Protein AF-A0A139TT34-F1 (afdb_monomer_lite)

Foldseek 3Di:
DDDDDDDDPPPPPDPPLQQDQAFQFAPPQDAAPDCVLLVDPPQLLVVLNVCRRSVVVLVSLVSLQVVLVVVVVDDPPDDDLSVLRSLLSSLSCLLGGDQDDPDPDQADPPDPDPSNCSSLVSLLSSLLCLLPDDLRDNVNHSLRSLVSSLLSLLSSLLNLVVLADPCLVVVLVVVVVVLVVVLVVCVVVVVADPVRSVSNVVRSVSVSVSSVVSNVSSVVCSLVSLLSSLSSCCVSPFLCLVVSVVSNVSSVDDPVRVVVSCCSRVNDDPRCVSNVD

Radius of gyration: 24.41 Å; chains: 1; bounding box: 74×43×87 Å

pLDDT: mean 84.42, std 17.62, range [30.05, 98.38]

Sequence (277 aa):
MARIIIIFFSCLAGAGLVLGTPVKLAPDVPSPPCPRILKSPENMAFQLNTLLEEGKLEEFYQSASRELAKIDDEDEQVRDMERIQSRLWVFYYVAAAPFFQMEEKP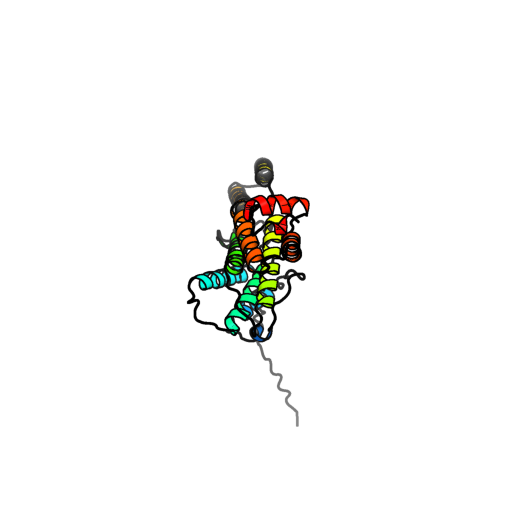DEMISWSHSRLLDYLTKISAVRHMAYSRNDAINGDTVIPTILRAEYCARIIKDMRLSYDPESEKKQQKKGEEFMADSRNLMNKKKLDFLQLQRRERLFQYKLSTASKRNDMVKNNIQLLEEDFIAMLLRSFPGNAAKIKKYLKQAGYLNKEIPPLLDRTAGRTPKTAFLYK

Secondary structure (DSSP, 8-state):
-------------------PPPP---TTSPPPS-GGGGG-TTSHHHHHHHHHHTT-HHHHHHHHHHHHHHHTTS-TT---HHHHHHHHHHHHHHHHSPPPP----SS------GGGGHHHHHHHHHHHHHHHS--PPBTTBSHHHHHHHHHHHHHHHHHHHHH--TTHHHHHHHHHHHHHHHHHHHHHTT-S-HHHHHHHHHHHHHHHHHHHHHHHHHHHHHHHHHHHHHHHHHHHSTT-HHHHHHHHHHTT--TTTHHHHHHHHT-S-TTTGGGG-

Structure (mmCIF, N/CA/C/O backbone):
data_AF-A0A139TT34-F1
#
_entry.id   AF-A0A139TT34-F1
#
loop_
_atom_site.group_PDB
_atom_site.id
_atom_site.type_symbol
_atom_site.label_atom_id
_atom_site.label_alt_id
_atom_site.label_comp_id
_atom_site.label_asym_id
_atom_site.label_entity_id
_atom_site.label_seq_id
_atom_site.pdbx_PDB_ins_code
_atom_site.Cartn_x
_atom_site.Cartn_y
_atom_site.Cartn_z
_atom_site.occupancy
_atom_site.B_iso_or_equiv
_atom_site.auth_seq_id
_atom_site.auth_comp_id
_atom_site.auth_asym_id
_atom_site.auth_atom_id
_atom_site.pdbx_PDB_model_num
ATOM 1 N N . MET A 1 1 ? 40.966 -25.483 56.303 1.00 39.56 1 MET A N 1
ATOM 2 C CA . MET A 1 1 ? 41.020 -24.584 55.130 1.00 39.56 1 MET A CA 1
ATOM 3 C C . MET A 1 1 ? 39.679 -24.638 54.412 1.00 39.56 1 MET A C 1
ATOM 5 O O . MET A 1 1 ? 39.442 -25.556 53.640 1.00 39.56 1 MET A O 1
ATOM 9 N N . ALA A 1 2 ? 38.772 -23.722 54.757 1.00 32.62 2 ALA A N 1
ATOM 10 C CA . ALA A 1 2 ? 37.424 -23.645 54.200 1.00 32.62 2 ALA A CA 1
ATOM 11 C C . ALA A 1 2 ? 37.432 -22.719 52.975 1.00 32.62 2 ALA A C 1
ATOM 13 O O . ALA A 1 2 ? 37.907 -21.588 53.058 1.00 32.62 2 ALA A O 1
ATOM 14 N N . ARG A 1 3 ? 36.957 -23.216 51.829 1.00 31.27 3 ARG A N 1
ATOM 15 C CA . ARG A 1 3 ? 36.832 -22.438 50.591 1.00 31.27 3 ARG A CA 1
ATOM 16 C C . ARG A 1 3 ? 35.571 -21.579 50.669 1.00 31.27 3 ARG A C 1
ATOM 18 O O . ARG A 1 3 ? 34.465 -22.107 50.701 1.00 31.27 3 ARG A O 1
ATOM 25 N N . ILE A 1 4 ? 35.765 -20.266 50.710 1.00 32.97 4 ILE A N 1
ATOM 26 C CA . ILE A 1 4 ? 34.713 -19.255 50.596 1.00 32.97 4 ILE A CA 1
ATOM 27 C C . ILE A 1 4 ? 34.220 -19.264 49.144 1.00 32.97 4 ILE A C 1
ATOM 29 O O . ILE A 1 4 ? 34.973 -18.940 48.229 1.00 32.97 4 ILE A O 1
ATOM 33 N N . ILE A 1 5 ? 32.967 -19.667 48.932 1.00 37.00 5 ILE A N 1
ATOM 34 C CA . ILE A 1 5 ? 32.261 -19.487 47.661 1.00 37.00 5 ILE A CA 1
ATOM 35 C C . ILE A 1 5 ? 31.681 -18.072 47.687 1.00 37.00 5 ILE A C 1
ATOM 37 O O . ILE A 1 5 ? 30.751 -17.789 48.438 1.00 37.00 5 ILE A O 1
ATOM 41 N N . ILE A 1 6 ? 32.261 -17.174 46.893 1.00 36.47 6 ILE A N 1
ATOM 42 C CA . ILE A 1 6 ? 31.716 -15.836 46.661 1.00 36.47 6 ILE A CA 1
ATOM 43 C C . ILE A 1 6 ? 30.590 -15.981 45.635 1.00 36.47 6 ILE A C 1
ATOM 45 O O . ILE A 1 6 ? 30.839 -16.226 44.456 1.00 36.47 6 ILE A O 1
ATOM 49 N N . ILE A 1 7 ? 29.346 -15.853 46.095 1.00 35.47 7 ILE A N 1
ATOM 50 C CA . ILE A 1 7 ? 28.170 -15.703 45.236 1.00 35.47 7 ILE A CA 1
ATOM 51 C C . ILE A 1 7 ? 28.123 -14.235 44.806 1.00 35.47 7 ILE A C 1
ATOM 53 O O . ILE A 1 7 ? 27.798 -13.361 45.607 1.00 35.47 7 ILE A O 1
ATOM 57 N N . PHE A 1 8 ? 28.453 -13.953 43.546 1.00 30.05 8 PHE A N 1
ATOM 58 C CA . PHE A 1 8 ? 28.158 -12.652 42.950 1.00 30.05 8 PHE A CA 1
ATOM 59 C C . PHE A 1 8 ? 26.662 -12.583 42.628 1.00 30.05 8 PHE A C 1
ATOM 61 O O . PHE A 1 8 ? 26.198 -13.125 41.628 1.00 30.05 8 PHE A O 1
ATOM 68 N N . PHE A 1 9 ? 25.908 -11.898 43.487 1.00 34.44 9 PHE A N 1
ATOM 69 C CA . PHE A 1 9 ? 24.616 -11.319 43.130 1.00 34.44 9 PHE A CA 1
ATOM 70 C C . PHE A 1 9 ? 24.873 -10.121 42.207 1.00 34.44 9 PHE A C 1
ATOM 72 O O . PHE A 1 9 ? 25.117 -9.009 42.672 1.00 34.44 9 PHE A O 1
ATOM 79 N N . SER A 1 10 ? 24.837 -10.327 40.892 1.00 32.53 10 SER A N 1
ATOM 80 C CA . SER A 1 10 ? 24.663 -9.224 39.948 1.00 32.53 10 SER A CA 1
ATOM 81 C C . SER A 1 10 ? 23.168 -8.984 39.741 1.00 32.53 10 SER A C 1
ATOM 83 O O . SER A 1 10 ? 22.525 -9.537 38.853 1.00 32.53 10 SER A O 1
ATOM 85 N N . CYS A 1 11 ? 22.610 -8.119 40.589 1.00 31.69 11 CYS A N 1
ATOM 86 C CA . CYS A 1 11 ? 21.385 -7.388 40.291 1.00 31.69 11 CYS A CA 1
ATOM 87 C C . CYS A 1 11 ? 21.634 -6.474 39.083 1.00 31.69 11 CYS A C 1
ATOM 89 O O . CYS A 1 11 ? 22.004 -5.314 39.239 1.00 31.69 11 CYS A O 1
ATOM 91 N N . LEU A 1 12 ? 21.419 -6.982 37.873 1.00 34.59 12 LEU A N 1
ATOM 92 C CA . LEU A 1 12 ? 21.035 -6.146 36.743 1.00 34.59 12 LEU A CA 1
ATOM 93 C C . LEU A 1 12 ? 19.524 -6.270 36.629 1.00 34.59 12 LEU A C 1
ATOM 95 O O . LEU A 1 12 ? 18.995 -7.246 36.103 1.00 34.59 12 LEU A O 1
ATOM 99 N N . ALA A 1 13 ? 18.842 -5.288 37.220 1.00 36.81 13 ALA A N 1
ATOM 100 C CA . ALA A 1 13 ? 17.430 -5.057 37.007 1.00 36.81 13 ALA A CA 1
ATOM 101 C C . ALA A 1 13 ? 17.189 -5.042 35.496 1.00 36.81 13 ALA A C 1
ATOM 103 O O . ALA A 1 13 ? 17.649 -4.146 34.787 1.00 36.81 13 ALA A O 1
ATOM 104 N N . GLY A 1 14 ? 16.518 -6.083 35.009 1.00 32.94 14 GLY A N 1
ATOM 105 C CA . GLY A 1 14 ? 16.029 -6.129 33.650 1.00 32.94 14 GLY A CA 1
ATOM 106 C C . GLY A 1 14 ? 15.063 -4.971 33.463 1.00 32.94 14 GLY A C 1
ATOM 107 O O . GLY A 1 14 ? 13.891 -5.071 33.817 1.00 32.94 14 GLY A O 1
ATOM 108 N N . ALA A 1 15 ? 15.538 -3.890 32.850 1.00 37.16 15 ALA A N 1
ATOM 109 C CA . ALA A 1 15 ? 14.709 -3.162 31.912 1.00 37.16 15 ALA A CA 1
ATOM 110 C C . ALA A 1 15 ? 14.433 -4.154 30.779 1.00 37.16 15 ALA A C 1
ATOM 112 O O . ALA A 1 15 ? 15.162 -4.212 29.791 1.00 37.16 15 ALA A O 1
ATOM 113 N N . GLY A 1 16 ? 13.453 -5.036 30.990 1.00 33.91 16 GLY A N 1
ATOM 114 C CA . GLY A 1 16 ? 12.917 -5.845 29.917 1.00 33.91 16 GLY A CA 1
ATOM 115 C C . GLY A 1 16 ? 12.438 -4.857 28.872 1.00 33.91 16 GLY A C 1
ATOM 116 O O . GLY A 1 16 ? 11.426 -4.191 29.081 1.00 33.91 16 GLY A O 1
ATOM 117 N N . LEU A 1 17 ? 13.204 -4.707 27.789 1.00 43.41 17 LEU A N 1
ATOM 118 C CA . LEU A 1 17 ? 12.679 -4.142 26.564 1.00 43.41 17 LEU A CA 1
ATOM 119 C C . LEU A 1 17 ? 11.445 -4.995 26.280 1.00 43.41 17 LEU A C 1
ATOM 121 O O . LEU A 1 17 ? 11.566 -6.187 25.990 1.00 43.41 17 LEU A O 1
ATOM 125 N N . VAL A 1 18 ? 10.257 -4.423 26.463 1.00 46.09 18 VAL A N 1
ATOM 126 C CA . VAL A 1 18 ? 9.033 -5.031 25.960 1.00 46.09 18 VAL A CA 1
ATOM 127 C C . VAL A 1 18 ? 9.165 -4.929 24.448 1.00 46.09 18 VAL A C 1
ATOM 129 O O . VAL A 1 18 ? 8.749 -3.946 23.842 1.00 46.09 18 VAL A O 1
ATOM 132 N N . LEU A 1 19 ? 9.872 -5.890 23.852 1.00 54.16 19 LEU A N 1
ATOM 133 C CA . LEU A 1 19 ? 9.921 -6.048 22.413 1.00 54.16 19 LEU A CA 1
ATOM 134 C C . LEU A 1 19 ? 8.488 -6.365 22.005 1.00 54.16 19 LEU A C 1
ATOM 136 O O . LEU A 1 19 ? 7.916 -7.374 22.431 1.00 54.16 19 LEU A O 1
ATOM 140 N N . GLY A 1 20 ? 7.880 -5.449 21.254 1.00 68.75 20 GLY A N 1
ATOM 141 C CA . GLY A 1 20 ? 6.597 -5.702 20.628 1.00 68.75 20 GLY A CA 1
ATOM 142 C C . GLY A 1 20 ? 6.697 -6.931 19.730 1.00 68.75 20 GLY A C 1
ATOM 143 O O . GLY A 1 20 ? 7.781 -7.392 19.373 1.00 68.75 20 GLY A O 1
ATOM 144 N N . THR A 1 21 ? 5.550 -7.498 19.358 1.00 86.00 21 THR A N 1
ATOM 145 C CA . THR A 1 21 ? 5.563 -8.563 18.350 1.00 86.00 21 THR A CA 1
ATOM 146 C C . THR A 1 21 ? 6.111 -7.984 17.041 1.00 86.00 21 THR A C 1
ATOM 148 O O . THR A 1 21 ? 5.563 -6.976 16.587 1.00 86.00 21 THR A O 1
ATOM 151 N N . PRO A 1 22 ? 7.136 -8.603 16.423 1.00 92.31 22 PRO A N 1
ATOM 152 C CA . PRO A 1 22 ? 7.701 -8.109 15.177 1.00 92.31 22 PRO A CA 1
ATOM 153 C C . PRO A 1 22 ? 6.631 -7.908 14.104 1.00 92.31 22 PRO A C 1
ATOM 155 O O . PRO A 1 22 ? 5.716 -8.729 13.944 1.00 92.31 22 PRO A O 1
ATOM 158 N N . VAL A 1 23 ? 6.758 -6.825 13.340 1.00 92.31 23 VAL A N 1
ATOM 159 C CA . VAL A 1 23 ? 5.871 -6.542 12.213 1.00 92.31 23 VAL A CA 1
ATOM 160 C C . VAL A 1 23 ? 6.058 -7.626 11.154 1.00 92.31 23 VAL A C 1
ATOM 162 O O . VAL A 1 23 ? 7.149 -7.834 10.626 1.00 92.31 23 VAL A O 1
ATOM 165 N N . LYS A 1 24 ? 4.968 -8.310 10.799 1.00 93.38 24 LYS A N 1
ATOM 166 C CA . LYS A 1 24 ? 4.979 -9.307 9.724 1.00 93.38 24 LYS A CA 1
ATOM 167 C C . LYS A 1 24 ? 4.970 -8.609 8.366 1.00 93.38 24 LYS A C 1
ATOM 169 O O . LYS A 1 24 ? 3.947 -8.056 7.964 1.00 93.38 24 LYS A O 1
ATOM 174 N N . LEU A 1 25 ? 6.104 -8.655 7.672 1.00 94.94 25 LEU A N 1
ATOM 175 C CA . LEU A 1 25 ? 6.227 -8.187 6.294 1.00 94.94 25 LEU A CA 1
ATOM 176 C C . LEU A 1 25 ? 5.570 -9.168 5.315 1.00 94.94 25 LEU A C 1
ATOM 178 O O . LEU A 1 25 ? 5.533 -10.377 5.552 1.00 94.94 25 LEU A O 1
ATOM 182 N N . ALA A 1 26 ? 5.061 -8.639 4.204 1.00 92.44 26 ALA A N 1
ATOM 183 C CA . ALA A 1 26 ? 4.513 -9.441 3.119 1.00 92.44 26 ALA A CA 1
ATOM 184 C C . ALA A 1 26 ? 5.612 -10.343 2.507 1.00 92.44 26 ALA A C 1
ATOM 186 O O . ALA A 1 26 ? 6.592 -9.823 1.971 1.00 92.44 26 ALA A O 1
ATOM 187 N N . PRO A 1 27 ? 5.474 -11.683 2.574 1.00 87.56 27 PRO A N 1
ATOM 188 C CA . PRO A 1 27 ? 6.554 -12.611 2.225 1.00 87.56 27 PRO A CA 1
ATOM 189 C C . PRO A 1 27 ? 6.808 -12.715 0.715 1.00 87.56 27 PRO A C 1
ATOM 191 O O . PRO A 1 27 ? 7.817 -13.271 0.295 1.00 87.56 27 PRO A O 1
ATOM 194 N N . ASP A 1 28 ? 5.885 -12.217 -0.107 1.00 89.50 28 ASP A N 1
ATOM 195 C CA . ASP A 1 28 ? 5.957 -12.217 -1.568 1.00 89.50 28 ASP A CA 1
ATOM 196 C C . ASP A 1 28 ? 6.685 -10.991 -2.141 1.00 89.50 28 ASP A C 1
ATOM 198 O O . ASP A 1 28 ? 6.853 -10.895 -3.358 1.00 89.50 28 ASP A O 1
ATOM 202 N N . VAL A 1 29 ? 7.122 -10.055 -1.290 1.00 93.25 29 VAL A N 1
ATOM 203 C CA . VAL A 1 29 ? 7.898 -8.886 -1.713 1.00 93.25 29 VAL A CA 1
ATOM 204 C C . VAL A 1 29 ? 9.388 -9.251 -1.723 1.00 93.25 29 VAL A C 1
ATOM 206 O O . VAL A 1 29 ? 9.924 -9.644 -0.689 1.00 93.25 29 VAL A O 1
ATOM 209 N N . PRO A 1 30 ? 10.088 -9.134 -2.863 1.00 94.06 30 PRO A N 1
ATOM 210 C CA . PRO A 1 30 ? 11.486 -9.539 -2.954 1.00 94.06 30 PRO A CA 1
ATOM 211 C C . PRO A 1 30 ? 12.403 -8.539 -2.251 1.00 94.06 30 PRO A C 1
ATOM 213 O O . PRO A 1 30 ? 12.362 -7.339 -2.523 1.00 94.06 30 PRO A O 1
ATOM 216 N N . SER A 1 31 ? 13.271 -9.033 -1.371 1.00 92.94 31 SER A N 1
ATOM 217 C CA . SER A 1 31 ? 14.259 -8.199 -0.687 1.00 92.94 31 SER A CA 1
ATOM 218 C C . SER A 1 31 ? 15.335 -7.682 -1.655 1.00 92.94 31 SER A C 1
ATOM 220 O O . SER A 1 31 ? 15.765 -8.437 -2.536 1.00 92.94 31 SER A O 1
ATOM 222 N N . PRO A 1 32 ? 15.841 -6.451 -1.471 1.00 91.56 32 PRO A N 1
ATOM 223 C CA . PRO A 1 32 ? 16.962 -5.937 -2.245 1.00 91.56 32 PRO A CA 1
ATOM 224 C C . PRO A 1 32 ? 18.239 -6.773 -2.077 1.00 91.56 32 PRO A C 1
ATOM 226 O O . PRO A 1 32 ? 18.424 -7.452 -1.061 1.00 91.56 32 PRO A O 1
ATOM 229 N N . PRO A 1 33 ? 19.177 -6.696 -3.039 1.00 84.12 33 PRO A N 1
ATOM 230 C CA . PRO A 1 33 ? 20.524 -7.216 -2.838 1.00 84.12 33 PRO A CA 1
ATOM 231 C C . PRO A 1 33 ? 21.264 -6.427 -1.735 1.00 84.12 33 PRO A C 1
ATOM 233 O O . PRO A 1 33 ? 20.837 -5.359 -1.302 1.00 84.12 33 PRO A O 1
ATOM 236 N N . CYS A 1 34 ? 22.425 -6.930 -1.308 1.00 81.12 34 CYS A N 1
ATOM 237 C CA . CYS A 1 34 ? 23.332 -6.256 -0.363 1.00 81.12 34 CYS A CA 1
ATOM 238 C C . CYS A 1 34 ? 22.789 -6.079 1.076 1.00 81.12 34 CYS A C 1
ATOM 240 O O . CYS A 1 34 ? 22.750 -4.963 1.594 1.00 81.12 34 CYS A O 1
ATOM 242 N N . PRO A 1 35 ? 22.503 -7.174 1.809 1.00 84.38 35 PRO A N 1
ATOM 243 C CA . PRO A 1 35 ? 22.051 -7.104 3.206 1.00 84.38 35 PRO A CA 1
ATOM 244 C C . PRO A 1 35 ? 23.119 -6.568 4.176 1.00 84.38 35 PRO A C 1
ATOM 246 O O . PRO A 1 35 ? 22.835 -6.333 5.343 1.00 84.38 35 PRO A O 1
ATOM 249 N N . ARG A 1 36 ? 24.369 -6.377 3.726 1.00 84.69 36 ARG A N 1
ATOM 250 C CA . ARG A 1 36 ? 25.463 -5.859 4.566 1.00 84.69 36 ARG A CA 1
ATOM 251 C C . ARG A 1 36 ? 25.184 -4.454 5.099 1.00 84.69 36 ARG A C 1
ATOM 253 O O . ARG A 1 36 ? 25.657 -4.137 6.181 1.00 84.69 36 ARG A O 1
ATOM 260 N N . ILE A 1 37 ? 24.404 -3.659 4.369 1.00 81.19 37 ILE A N 1
ATOM 261 C CA . ILE A 1 37 ? 23.974 -2.325 4.798 1.00 81.19 37 ILE A CA 1
ATOM 262 C C . ILE A 1 37 ? 23.139 -2.384 6.081 1.00 81.19 37 ILE A C 1
ATOM 264 O O . ILE A 1 37 ? 23.224 -1.496 6.923 1.00 81.19 37 ILE A O 1
ATOM 268 N N . LEU A 1 38 ? 22.431 -3.493 6.302 1.00 85.56 38 LEU A N 1
ATOM 269 C CA . LEU A 1 38 ? 21.682 -3.766 7.526 1.00 85.56 38 LEU A CA 1
ATOM 270 C C . LEU A 1 38 ? 22.586 -4.189 8.698 1.00 85.56 38 LEU A C 1
ATOM 272 O O . LEU A 1 38 ? 22.135 -4.858 9.619 1.00 85.56 38 LEU A O 1
ATOM 276 N N . LYS A 1 39 ? 23.880 -3.862 8.664 1.00 86.56 39 LYS A N 1
ATOM 277 C CA . LYS A 1 39 ? 24.804 -4.057 9.791 1.00 86.56 39 LYS A CA 1
ATOM 278 C C . LYS A 1 39 ? 25.306 -2.744 10.381 1.00 86.56 39 LYS A C 1
ATOM 280 O O . LYS A 1 39 ? 25.955 -2.783 11.420 1.00 86.56 39 LYS A O 1
ATOM 285 N N . SER A 1 40 ? 25.050 -1.613 9.720 1.00 88.50 40 SER A N 1
ATOM 286 C CA . SER A 1 40 ? 25.496 -0.297 10.173 1.00 88.50 40 SER A CA 1
ATOM 287 C C . SER A 1 40 ? 24.361 0.418 10.913 1.00 88.50 40 SER A C 1
ATOM 289 O O . SER A 1 40 ? 23.361 0.742 10.271 1.00 88.50 40 SER A O 1
ATOM 291 N N . PRO A 1 41 ? 24.494 0.703 12.223 1.00 89.00 41 PRO A N 1
ATOM 292 C CA . PRO A 1 41 ? 23.479 1.430 12.990 1.00 89.00 41 PRO A CA 1
ATOM 293 C C . PRO A 1 41 ? 23.200 2.848 12.482 1.00 89.00 41 PRO A C 1
ATOM 295 O O . PRO A 1 41 ? 22.110 3.383 12.682 1.00 89.00 41 PRO A O 1
ATOM 298 N N . GLU A 1 42 ? 24.177 3.454 11.810 1.00 86.88 42 GLU A N 1
ATOM 299 C CA . GLU A 1 42 ? 24.047 4.777 11.195 1.00 86.88 42 GLU A CA 1
ATOM 300 C C . GLU A 1 42 ? 23.228 4.730 9.902 1.00 86.88 42 GLU A C 1
ATOM 302 O O . GLU A 1 42 ? 22.678 5.745 9.477 1.00 86.88 42 GLU A O 1
ATOM 307 N N . ASN A 1 43 ? 23.104 3.552 9.280 1.00 89.31 43 ASN A N 1
ATOM 308 C CA . ASN A 1 43 ? 22.364 3.418 8.042 1.00 89.31 43 ASN A CA 1
ATOM 309 C C . ASN A 1 43 ? 20.856 3.423 8.296 1.00 89.31 43 ASN A C 1
ATOM 311 O O . ASN A 1 43 ? 20.324 2.682 9.125 1.00 89.31 43 ASN A O 1
ATOM 315 N N . MET A 1 44 ? 20.140 4.211 7.504 1.00 89.38 44 MET A N 1
ATOM 316 C CA . MET A 1 44 ? 18.711 4.381 7.692 1.00 89.38 44 MET A CA 1
ATOM 317 C C . MET A 1 44 ? 17.913 3.077 7.529 1.00 89.38 44 MET A C 1
ATOM 319 O O . MET A 1 44 ? 16.987 2.802 8.292 1.00 89.38 44 MET A O 1
ATOM 323 N N . ALA A 1 45 ? 18.303 2.234 6.571 1.00 92.25 45 ALA A N 1
ATOM 324 C CA . ALA A 1 45 ? 17.663 0.943 6.345 1.00 92.25 45 ALA A CA 1
ATOM 325 C C . ALA A 1 45 ? 17.783 0.011 7.563 1.00 92.25 45 ALA A C 1
ATOM 327 O O . ALA A 1 45 ? 16.858 -0.753 7.837 1.00 92.25 45 ALA A O 1
ATOM 328 N N . PHE A 1 46 ? 18.891 0.094 8.310 1.00 94.06 46 PHE A N 1
ATOM 329 C CA . PHE A 1 46 ? 19.055 -0.648 9.558 1.00 94.06 46 PHE A CA 1
ATOM 330 C C . PHE A 1 46 ? 18.052 -0.179 10.610 1.00 94.06 46 PHE A C 1
ATOM 332 O O . PHE A 1 46 ? 17.311 -0.994 11.148 1.00 94.06 46 PHE A O 1
ATOM 339 N N . GLN A 1 47 ? 17.974 1.129 10.862 1.00 95.25 47 GLN A N 1
ATOM 340 C CA . GLN A 1 47 ? 17.096 1.656 11.910 1.00 95.25 47 GLN A CA 1
ATOM 341 C C . GLN A 1 47 ? 15.614 1.399 11.588 1.00 95.25 47 GLN A C 1
ATOM 343 O O . GLN A 1 4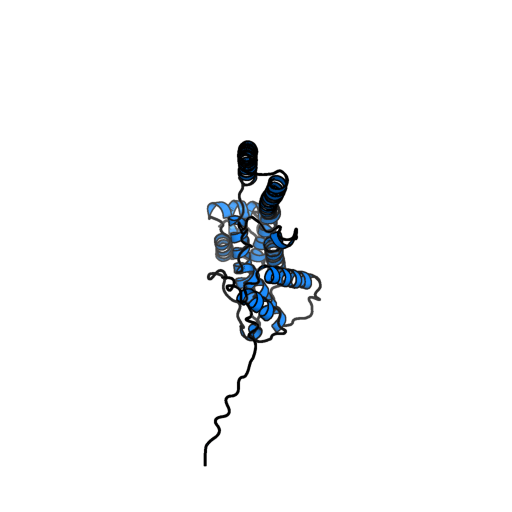7 ? 14.839 1.083 12.488 1.00 95.25 47 GLN A O 1
ATOM 348 N N . LEU A 1 48 ? 15.209 1.477 10.311 1.00 96.25 48 LEU A N 1
ATOM 349 C CA . LEU A 1 48 ? 13.855 1.086 9.897 1.00 96.25 48 LEU A CA 1
ATOM 350 C C . LEU A 1 48 ? 13.580 -0.399 10.160 1.00 96.25 48 LEU A C 1
ATOM 352 O O . LEU A 1 48 ? 12.499 -0.731 10.643 1.00 96.25 48 LEU A O 1
ATOM 356 N N . ASN A 1 49 ? 14.546 -1.278 9.877 1.00 95.62 49 ASN A N 1
ATOM 357 C CA . ASN A 1 49 ? 14.419 -2.701 10.184 1.00 95.62 49 ASN A CA 1
ATOM 358 C C . ASN A 1 49 ? 14.270 -2.941 11.691 1.00 95.62 49 ASN A C 1
ATOM 360 O O . ASN A 1 49 ? 13.382 -3.681 12.097 1.00 95.62 49 ASN A O 1
ATOM 364 N N . THR A 1 50 ? 15.066 -2.261 12.521 1.00 95.75 50 THR A N 1
ATOM 365 C CA . THR A 1 50 ? 14.959 -2.349 13.984 1.00 95.75 50 THR A CA 1
ATOM 366 C C . THR A 1 50 ? 13.560 -1.966 14.469 1.00 95.75 50 THR A C 1
ATOM 368 O O . THR A 1 50 ? 12.973 -2.689 15.266 1.00 95.75 50 THR A O 1
ATOM 371 N N . LEU A 1 51 ? 12.967 -0.888 13.942 1.00 96.19 51 LEU A N 1
ATOM 372 C CA . LEU A 1 51 ? 11.596 -0.500 14.303 1.00 96.19 51 LEU A CA 1
ATOM 373 C C . LEU A 1 51 ? 10.569 -1.584 13.939 1.00 96.19 51 LEU A C 1
ATOM 375 O O . LEU A 1 51 ? 9.641 -1.838 14.708 1.00 96.19 51 LEU A O 1
ATOM 379 N N . LEU A 1 52 ? 10.738 -2.250 12.794 1.00 95.94 52 LEU A N 1
ATOM 380 C CA . LEU A 1 52 ? 9.876 -3.361 12.383 1.00 95.94 52 LEU A CA 1
ATOM 381 C C . LEU A 1 52 ? 10.062 -4.594 13.281 1.00 95.94 52 LEU A C 1
ATOM 383 O O . LEU A 1 52 ? 9.070 -5.199 13.686 1.00 95.94 52 LEU A O 1
ATOM 387 N N . GLU A 1 53 ? 11.301 -4.945 13.628 1.00 95.12 53 GLU A N 1
ATOM 388 C CA . GLU A 1 53 ? 11.628 -6.052 14.540 1.00 95.12 53 GLU A CA 1
ATOM 389 C C . GLU A 1 53 ? 11.078 -5.817 15.953 1.00 95.12 53 GLU A C 1
ATOM 391 O O . GLU A 1 53 ? 10.593 -6.749 16.589 1.00 95.12 53 GLU A O 1
ATOM 396 N N . GLU A 1 54 ? 11.072 -4.568 16.418 1.00 94.19 54 GLU A N 1
ATOM 397 C CA . GLU A 1 54 ? 10.522 -4.168 17.718 1.00 94.19 54 GLU A CA 1
ATOM 398 C C . GLU A 1 54 ? 8.987 -4.022 17.726 1.00 94.19 54 GLU A C 1
ATOM 400 O O . GLU A 1 54 ? 8.403 -3.731 18.773 1.00 94.19 54 GLU A O 1
ATOM 405 N N . GLY A 1 55 ? 8.314 -4.190 16.581 1.00 91.06 55 GLY A N 1
ATOM 406 C CA . GLY A 1 55 ? 6.859 -4.028 16.467 1.00 91.06 55 GLY A CA 1
ATOM 407 C C . GLY A 1 55 ? 6.374 -2.570 16.421 1.00 91.06 55 GLY A C 1
ATOM 408 O O . GLY A 1 55 ? 5.170 -2.318 16.498 1.00 91.06 55 GLY A O 1
ATOM 409 N N . LYS A 1 56 ? 7.282 -1.598 16.279 1.00 91.62 56 LYS A N 1
ATOM 410 C CA . LYS A 1 56 ? 7.024 -0.148 16.315 1.00 91.62 56 LYS A CA 1
ATOM 411 C C . LYS A 1 56 ? 6.594 0.393 14.950 1.00 91.62 56 LYS A C 1
ATOM 413 O O . LYS A 1 56 ? 7.305 1.150 14.288 1.00 91.62 56 LYS A O 1
ATOM 418 N N . LEU A 1 57 ? 5.425 -0.053 14.486 1.00 91.50 57 LEU A N 1
ATOM 419 C CA . LEU A 1 57 ? 4.934 0.252 13.137 1.00 91.50 57 LEU A CA 1
ATOM 420 C C . LEU A 1 57 ? 4.652 1.750 12.920 1.00 91.50 57 LEU A C 1
ATOM 422 O O . LEU A 1 57 ? 4.841 2.255 11.814 1.00 91.50 57 LEU A O 1
ATOM 426 N N . GLU A 1 58 ? 4.184 2.466 13.943 1.00 89.50 58 GLU A N 1
ATOM 427 C CA . GLU A 1 58 ? 3.893 3.901 13.829 1.00 89.50 58 GLU A CA 1
ATOM 428 C C . GLU A 1 58 ? 5.179 4.709 13.643 1.00 89.50 58 GLU A C 1
ATOM 430 O O . GLU A 1 58 ? 5.296 5.490 12.696 1.00 89.50 58 GLU A O 1
ATOM 435 N N . GLU A 1 59 ? 6.172 4.454 14.486 1.00 92.50 59 GLU A N 1
ATOM 436 C CA . GLU A 1 59 ? 7.496 5.058 14.422 1.00 92.50 59 GLU A CA 1
ATOM 437 C C . GLU A 1 59 ? 8.214 4.685 13.125 1.00 92.50 59 GLU A C 1
ATOM 439 O O . GLU A 1 59 ? 8.878 5.534 12.527 1.00 92.50 59 GLU A O 1
ATOM 444 N N . PHE A 1 60 ? 8.038 3.449 12.642 1.00 95.44 60 PHE A N 1
ATOM 445 C CA . PHE A 1 60 ? 8.526 3.029 11.331 1.00 95.44 60 PHE A CA 1
ATOM 446 C C . PHE A 1 60 ? 7.994 3.946 10.224 1.00 95.44 60 PHE A C 1
ATOM 448 O O . PHE A 1 60 ? 8.788 4.503 9.466 1.00 95.44 60 PHE A O 1
ATOM 455 N N . TYR A 1 61 ? 6.677 4.163 10.143 1.00 95.06 61 TYR A N 1
ATOM 456 C CA . TYR A 1 61 ? 6.099 5.016 9.100 1.00 95.06 61 TYR A CA 1
ATOM 457 C C . TYR A 1 61 ? 6.469 6.496 9.267 1.00 95.06 61 TYR A C 1
ATOM 459 O O . TYR A 1 61 ? 6.661 7.180 8.262 1.00 95.06 61 TYR A O 1
ATOM 467 N N . GLN A 1 62 ? 6.625 6.988 10.501 1.00 93.25 62 GLN A N 1
ATOM 468 C CA . GLN A 1 62 ? 7.138 8.340 10.779 1.00 93.25 62 GLN A CA 1
ATOM 469 C C . GLN A 1 62 ? 8.587 8.517 10.340 1.00 93.25 62 GLN A C 1
ATOM 471 O O . GLN A 1 62 ? 8.956 9.573 9.826 1.00 93.25 62 GLN A O 1
ATOM 476 N N . SER A 1 63 ? 9.422 7.507 10.560 1.00 94.56 63 SER A N 1
ATOM 477 C CA . SER A 1 63 ? 10.807 7.515 10.109 1.00 94.56 63 SER A CA 1
ATOM 478 C C . SER A 1 63 ? 10.867 7.428 8.584 1.00 94.56 63 SER A C 1
ATOM 480 O O . SER A 1 63 ? 11.365 8.347 7.944 1.00 94.56 63 SER A O 1
ATOM 482 N N . ALA A 1 64 ? 10.220 6.427 7.982 1.00 95.56 64 ALA A N 1
ATOM 483 C CA . ALA A 1 64 ? 10.189 6.241 6.534 1.00 95.56 64 ALA A CA 1
ATOM 484 C C . ALA A 1 64 ? 9.633 7.465 5.784 1.00 95.56 64 ALA A C 1
ATOM 486 O O . ALA A 1 64 ? 10.194 7.857 4.767 1.00 95.56 64 ALA A O 1
ATOM 487 N N . SER A 1 65 ? 8.579 8.116 6.293 1.00 94.00 65 SER A N 1
ATOM 488 C CA . SER A 1 65 ? 8.043 9.340 5.680 1.00 94.00 65 SER A CA 1
ATOM 489 C C . SER A 1 65 ? 9.059 10.481 5.654 1.00 94.00 65 SER A C 1
ATOM 491 O O . SER A 1 65 ? 9.111 11.215 4.670 1.00 94.00 65 SER A O 1
ATOM 493 N N . ARG A 1 66 ? 9.846 10.656 6.724 1.00 92.12 66 ARG A N 1
ATOM 494 C CA . ARG A 1 66 ? 10.888 11.693 6.782 1.00 92.12 66 ARG A CA 1
ATOM 495 C C . ARG A 1 66 ? 12.019 11.392 5.810 1.00 92.12 66 ARG A C 1
ATOM 497 O O . ARG A 1 66 ? 12.534 12.306 5.184 1.00 92.12 66 ARG A O 1
ATOM 504 N N . GLU A 1 67 ? 12.373 10.123 5.661 1.00 90.56 67 GLU A N 1
ATOM 505 C CA . GLU A 1 67 ? 13.412 9.701 4.721 1.00 90.56 67 GLU A CA 1
ATOM 506 C C . GLU A 1 67 ? 13.011 9.896 3.271 1.00 90.56 67 GLU A C 1
ATOM 508 O O . GLU A 1 67 ? 13.823 10.346 2.472 1.00 90.56 67 GLU A O 1
ATOM 513 N N . LEU A 1 68 ? 11.754 9.613 2.934 1.00 90.56 68 LEU A N 1
ATOM 514 C CA . LEU A 1 68 ? 11.242 9.893 1.599 1.00 90.56 68 LEU A CA 1
ATOM 515 C C . LEU A 1 68 ? 11.222 11.399 1.313 1.00 90.56 68 LEU A C 1
ATOM 517 O O . LEU A 1 68 ? 11.662 11.802 0.246 1.00 90.56 68 LEU A O 1
ATOM 521 N N . ALA A 1 69 ? 10.817 12.230 2.281 1.00 88.00 69 ALA A N 1
ATOM 522 C CA . ALA A 1 69 ? 10.822 13.686 2.119 1.00 88.00 69 ALA A CA 1
ATOM 523 C C . ALA A 1 69 ? 12.226 14.254 1.851 1.00 88.00 69 ALA A C 1
ATOM 525 O O . ALA A 1 69 ? 12.369 15.177 1.060 1.00 88.00 69 ALA A O 1
ATOM 526 N N . LYS A 1 70 ? 13.273 13.666 2.448 1.00 85.44 70 LYS A N 1
ATOM 527 C CA . LYS A 1 70 ? 14.658 14.071 2.172 1.00 85.44 70 LYS A CA 1
ATOM 528 C C . LYS A 1 70 ? 15.058 13.839 0.719 1.00 85.44 70 LYS A C 1
ATOM 530 O O . LYS A 1 70 ? 15.916 14.562 0.246 1.00 85.44 70 LYS A O 1
ATOM 535 N N . ILE A 1 71 ? 14.462 12.878 0.006 1.00 80.12 71 ILE A N 1
ATOM 536 C CA . ILE A 1 71 ? 14.819 12.590 -1.396 1.00 80.12 71 ILE A CA 1
ATOM 537 C C . ILE A 1 71 ? 14.598 13.820 -2.288 1.00 80.12 71 ILE A C 1
ATOM 539 O O . ILE A 1 71 ? 15.360 14.015 -3.232 1.00 80.12 71 ILE A O 1
ATOM 543 N N . ASP A 1 72 ? 13.595 14.648 -1.984 1.00 66.31 72 ASP A N 1
ATOM 544 C CA . ASP A 1 72 ? 13.267 15.840 -2.775 1.00 66.31 72 ASP A CA 1
ATOM 545 C C . ASP A 1 72 ? 14.295 16.976 -2.612 1.00 66.31 72 ASP A C 1
ATOM 547 O O . ASP A 1 72 ? 14.454 17.793 -3.517 1.00 66.31 72 ASP A O 1
ATOM 551 N N . ASP A 1 73 ? 15.027 17.006 -1.494 1.00 64.81 73 ASP A N 1
ATOM 552 C CA . ASP A 1 73 ? 15.977 18.072 -1.141 1.00 64.81 73 ASP A CA 1
ATOM 553 C C . ASP A 1 73 ? 17.420 17.780 -1.604 1.00 64.81 73 ASP A C 1
ATOM 555 O O . ASP A 1 73 ? 18.359 18.520 -1.296 1.00 64.81 73 ASP A O 1
ATOM 559 N N . GLU A 1 74 ? 17.641 16.668 -2.305 1.00 66.62 74 GLU A N 1
ATOM 560 C CA . GLU A 1 74 ? 18.979 16.141 -2.557 1.00 66.62 74 GLU A CA 1
ATOM 561 C C . GLU A 1 74 ? 19.551 16.546 -3.915 1.00 66.62 74 GLU A C 1
ATOM 563 O O . GLU A 1 74 ? 18.918 16.399 -4.959 1.00 66.62 74 GLU A O 1
ATOM 568 N N . ASP A 1 75 ? 20.818 16.974 -3.908 1.00 59.66 75 ASP A N 1
ATOM 569 C CA . ASP A 1 75 ? 21.557 17.283 -5.131 1.00 59.66 75 ASP A CA 1
ATOM 570 C C . ASP A 1 75 ? 21.801 15.999 -5.951 1.00 59.66 75 ASP A C 1
ATOM 572 O O . ASP A 1 75 ? 22.578 15.114 -5.566 1.00 59.66 75 ASP A O 1
ATOM 576 N N . GLU A 1 76 ? 21.110 15.892 -7.091 1.00 56.12 76 GLU A N 1
ATOM 577 C CA . GLU A 1 76 ? 21.081 14.719 -7.979 1.00 56.12 76 GLU A CA 1
ATOM 578 C C . GLU A 1 76 ? 22.468 14.311 -8.521 1.00 56.12 76 GLU A C 1
ATOM 580 O O . GLU A 1 76 ? 22.619 13.232 -9.102 1.00 56.12 76 GLU A O 1
ATOM 585 N N . GLN A 1 77 ? 23.493 15.158 -8.373 1.00 53.88 77 GLN A N 1
ATOM 586 C CA . GLN A 1 77 ? 24.831 14.920 -8.924 1.00 53.88 77 GLN A CA 1
ATOM 587 C C . GLN A 1 77 ? 25.716 14.013 -8.051 1.00 53.88 77 GLN A C 1
ATOM 589 O O . GLN A 1 77 ? 26.700 13.456 -8.552 1.00 53.88 77 GLN A O 1
ATOM 594 N N . VAL A 1 78 ? 25.369 13.798 -6.775 1.00 55.62 78 VAL A N 1
ATOM 595 C CA . VAL A 1 78 ? 26.162 12.968 -5.852 1.00 55.62 78 VAL A CA 1
ATOM 596 C C . VAL A 1 78 ? 25.707 11.507 -5.916 1.00 55.62 78 VAL A C 1
ATOM 598 O O . VAL A 1 78 ? 24.758 11.087 -5.251 1.00 55.62 78 VAL A O 1
ATOM 601 N N . ARG A 1 79 ? 26.413 10.702 -6.721 1.00 61.53 79 ARG A N 1
ATOM 602 C CA . ARG A 1 79 ? 26.193 9.250 -6.823 1.00 61.53 79 ARG A CA 1
ATOM 603 C C . ARG A 1 79 ? 26.890 8.499 -5.689 1.00 61.53 79 ARG A C 1
ATOM 605 O O . ARG A 1 79 ? 28.042 8.097 -5.830 1.00 61.53 79 ARG A O 1
ATOM 612 N N . ASP A 1 80 ? 26.165 8.270 -4.599 1.00 77.75 80 ASP A N 1
ATOM 613 C CA . ASP A 1 80 ? 26.579 7.379 -3.512 1.00 77.75 80 ASP A CA 1
ATOM 614 C C . ASP A 1 80 ? 25.891 6.006 -3.637 1.00 77.75 80 ASP A C 1
ATOM 616 O O . ASP A 1 80 ? 24.669 5.869 -3.545 1.00 77.75 80 ASP A O 1
ATOM 620 N N . MET A 1 81 ? 26.704 4.975 -3.859 1.00 78.38 81 MET A N 1
ATOM 621 C CA . MET A 1 81 ? 26.272 3.588 -4.020 1.00 78.38 81 MET A CA 1
ATOM 622 C C . MET A 1 81 ? 25.628 3.001 -2.760 1.00 78.38 81 MET A C 1
ATOM 624 O O . MET A 1 81 ? 24.655 2.250 -2.872 1.00 78.38 81 MET A O 1
ATOM 628 N N . GLU A 1 82 ? 26.143 3.327 -1.573 1.00 82.94 82 GLU A N 1
ATOM 629 C CA . GLU A 1 82 ? 25.569 2.848 -0.313 1.00 82.94 82 GLU A CA 1
ATOM 630 C C . GLU A 1 82 ? 24.189 3.472 -0.095 1.00 82.94 82 GLU A C 1
ATOM 632 O O . GLU A 1 82 ? 23.234 2.790 0.284 1.00 82.94 82 GLU A O 1
ATOM 637 N N . ARG A 1 83 ? 24.049 4.750 -0.448 1.00 81.50 83 ARG A N 1
ATOM 638 C CA . ARG A 1 83 ? 22.778 5.473 -0.408 1.00 81.50 83 ARG A CA 1
ATOM 639 C C . ARG A 1 83 ? 21.736 4.896 -1.363 1.00 81.50 83 ARG A C 1
ATOM 641 O O . ARG A 1 83 ? 20.596 4.703 -0.947 1.00 81.50 83 ARG A O 1
ATOM 648 N N . ILE A 1 84 ? 22.098 4.583 -2.613 1.00 82.12 84 ILE A N 1
ATOM 649 C CA . ILE A 1 84 ? 21.180 3.949 -3.584 1.00 82.12 84 ILE A CA 1
ATOM 650 C C . ILE A 1 84 ? 20.657 2.618 -3.031 1.00 82.12 84 ILE A C 1
ATOM 652 O O . ILE A 1 84 ? 19.455 2.348 -3.066 1.00 82.12 84 ILE A O 1
ATOM 656 N N . GLN A 1 85 ? 21.553 1.796 -2.480 1.00 87.06 85 GLN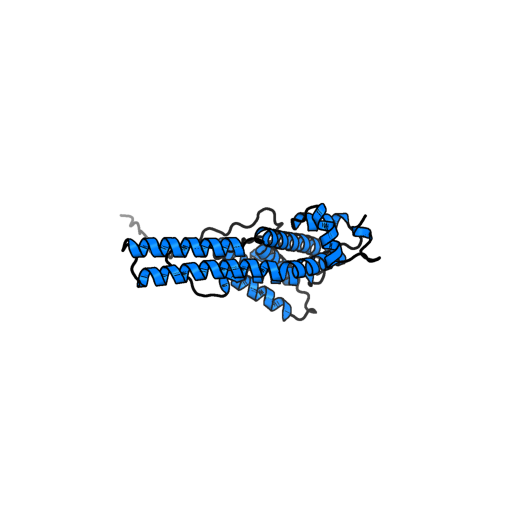 A N 1
ATOM 657 C CA . GLN A 1 85 ? 21.176 0.519 -1.881 1.00 87.06 85 GLN A CA 1
ATOM 658 C C . GLN A 1 85 ? 20.302 0.718 -0.631 1.00 87.06 85 GLN A C 1
ATOM 660 O O . GLN A 1 85 ? 19.284 0.042 -0.493 1.00 87.06 85 GLN A O 1
ATOM 665 N N . SER A 1 86 ? 20.639 1.675 0.240 1.00 89.19 86 SER A N 1
ATOM 666 C CA . SER A 1 86 ? 19.841 2.017 1.425 1.00 89.19 86 SER A CA 1
ATOM 667 C C . SER A 1 86 ? 18.422 2.461 1.049 1.00 89.19 86 SER A C 1
ATOM 669 O O . SER A 1 86 ? 17.453 1.924 1.583 1.00 89.19 86 SER A O 1
ATOM 671 N N . ARG A 1 87 ? 18.261 3.339 0.046 1.00 89.19 87 ARG A N 1
ATOM 672 C CA . ARG A 1 87 ? 16.934 3.748 -0.457 1.00 89.19 87 ARG A CA 1
ATOM 673 C C . ARG A 1 87 ? 16.120 2.573 -0.980 1.00 89.19 87 ARG A C 1
ATOM 675 O O . ARG A 1 87 ? 14.918 2.505 -0.744 1.00 89.19 87 ARG A O 1
ATOM 682 N N . LEU A 1 88 ? 16.758 1.631 -1.669 1.00 91.06 88 LEU A N 1
ATOM 683 C CA . LEU A 1 88 ? 16.066 0.448 -2.171 1.00 91.06 88 LEU A CA 1
ATOM 684 C C . LEU A 1 88 ? 15.525 -0.423 -1.027 1.00 91.06 88 LEU A C 1
ATOM 686 O O . LEU A 1 88 ? 14.412 -0.939 -1.130 1.00 91.06 88 LEU A O 1
ATOM 690 N N . TRP A 1 89 ? 16.259 -0.517 0.087 1.00 94.25 89 TRP A N 1
ATOM 691 C CA . TRP A 1 89 ? 15.769 -1.123 1.329 1.00 94.25 89 TRP A CA 1
ATOM 692 C C . TRP A 1 89 ? 14.618 -0.338 1.964 1.00 94.25 89 TRP A C 1
ATOM 694 O O . TRP A 1 89 ? 13.643 -0.957 2.387 1.00 94.25 89 TRP A O 1
ATOM 704 N N . VAL A 1 90 ? 14.662 0.999 1.972 1.00 95.06 90 VAL A N 1
ATOM 705 C CA . VAL A 1 90 ? 13.525 1.826 2.425 1.00 95.06 90 VAL A CA 1
ATOM 706 C C . VAL A 1 90 ? 12.272 1.516 1.597 1.00 95.06 90 VAL A C 1
ATOM 708 O O . VAL A 1 90 ? 11.217 1.231 2.166 1.00 95.06 90 VAL A O 1
ATOM 711 N N . PHE A 1 91 ? 12.379 1.499 0.264 1.00 95.62 91 PHE A N 1
ATOM 712 C CA . PHE A 1 91 ? 11.254 1.169 -0.616 1.00 95.62 91 PHE A CA 1
ATOM 713 C C . PHE A 1 91 ? 10.720 -0.245 -0.383 1.00 95.62 91 PHE A C 1
ATOM 715 O O . PHE A 1 91 ? 9.504 -0.430 -0.323 1.00 95.62 91 PHE A O 1
ATOM 722 N N . TYR A 1 92 ? 11.611 -1.223 -0.202 1.00 97.12 92 TYR A N 1
ATOM 723 C CA . TYR A 1 92 ? 11.239 -2.590 0.151 1.00 97.12 92 TYR A CA 1
ATOM 724 C C . TYR A 1 92 ? 10.414 -2.636 1.439 1.00 97.12 92 TYR A C 1
ATOM 726 O O . TYR A 1 92 ? 9.311 -3.184 1.435 1.00 97.12 92 TYR A O 1
ATOM 734 N N . TYR A 1 93 ? 10.904 -2.026 2.522 1.00 97.94 93 TYR A N 1
ATOM 735 C CA . TYR A 1 93 ? 10.194 -2.035 3.798 1.00 97.94 93 TYR A CA 1
ATOM 736 C C . TYR A 1 93 ? 8.835 -1.345 3.692 1.00 97.94 93 TYR A C 1
ATOM 738 O O . TYR A 1 93 ? 7.843 -1.883 4.176 1.00 97.94 93 TYR A O 1
ATOM 746 N N . VAL A 1 94 ? 8.747 -0.197 3.011 1.00 98.00 94 VAL A N 1
ATOM 747 C CA . VAL A 1 94 ? 7.468 0.504 2.809 1.00 98.00 94 VAL A CA 1
ATOM 748 C C . VAL A 1 94 ? 6.499 -0.326 1.966 1.00 98.00 94 VAL A C 1
ATOM 750 O O . VAL A 1 94 ? 5.303 -0.350 2.262 1.00 98.00 94 VAL A O 1
ATOM 753 N N . ALA A 1 95 ? 6.975 -1.032 0.939 1.00 98.12 95 ALA A N 1
ATOM 754 C CA . ALA A 1 95 ? 6.133 -1.898 0.119 1.00 98.12 95 ALA A CA 1
ATOM 755 C C . ALA A 1 95 ? 5.650 -3.139 0.885 1.00 98.12 95 ALA A C 1
ATOM 757 O O . ALA A 1 95 ? 4.485 -3.514 0.754 1.00 98.12 95 ALA A O 1
ATOM 758 N N . ALA A 1 96 ? 6.516 -3.743 1.701 1.00 97.88 96 ALA A N 1
ATOM 759 C CA . ALA A 1 96 ? 6.240 -4.986 2.414 1.00 97.88 96 ALA A CA 1
ATOM 760 C C . ALA A 1 96 ? 5.498 -4.795 3.748 1.00 97.88 96 ALA A C 1
ATOM 762 O O . ALA A 1 96 ? 4.826 -5.722 4.203 1.00 97.88 96 ALA A O 1
ATOM 763 N N . ALA A 1 97 ? 5.603 -3.623 4.382 1.00 97.12 97 ALA A N 1
ATOM 764 C CA . ALA A 1 97 ? 4.940 -3.340 5.651 1.00 97.12 97 ALA A CA 1
ATOM 765 C C . ALA A 1 97 ? 3.409 -3.259 5.488 1.00 97.12 97 ALA A C 1
ATOM 767 O O . ALA A 1 97 ? 2.916 -2.715 4.491 1.00 97.12 97 ALA A O 1
ATOM 768 N N . PRO A 1 98 ? 2.625 -3.756 6.462 1.00 95.06 98 PRO A N 1
ATOM 769 C CA . PRO A 1 98 ? 1.171 -3.669 6.420 1.00 95.06 98 PRO A CA 1
ATOM 770 C C . PRO A 1 98 ? 0.686 -2.236 6.674 1.00 95.06 98 PRO A C 1
ATOM 772 O O . P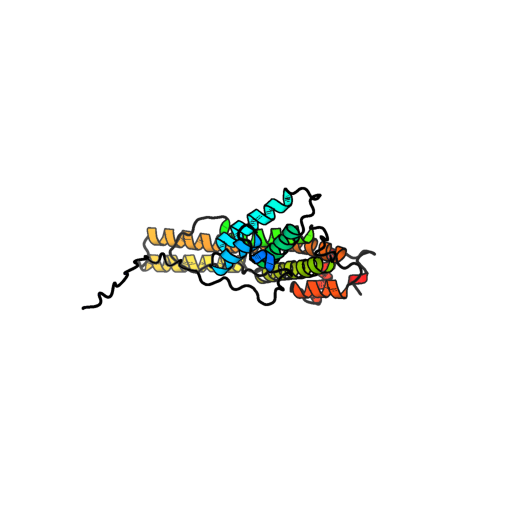RO A 1 98 ? 1.362 -1.442 7.331 1.00 95.06 98 PRO A O 1
ATOM 775 N N . PHE A 1 99 ? -0.521 -1.912 6.204 1.00 92.81 99 PHE A N 1
ATOM 776 C CA . PHE A 1 99 ? -1.247 -0.743 6.707 1.00 92.81 99 PHE A CA 1
ATOM 777 C C . PHE A 1 99 ? -1.533 -0.900 8.204 1.00 92.81 99 PHE A C 1
ATOM 779 O O . PHE A 1 99 ? -1.669 -2.016 8.722 1.00 92.81 99 PHE A O 1
ATOM 786 N N . PHE A 1 100 ? -1.683 0.224 8.895 1.00 87.69 100 PHE A N 1
ATOM 787 C CA . PHE A 1 100 ? -2.123 0.244 10.278 1.00 87.69 100 PHE A CA 1
ATOM 788 C C . PHE A 1 100 ? -3.464 -0.469 10.418 1.00 87.69 100 PHE A C 1
ATOM 790 O O . PHE A 1 100 ? -4.468 -0.084 9.804 1.00 87.69 100 PHE A O 1
ATOM 797 N N . GLN A 1 101 ? -3.497 -1.443 11.321 1.00 78.88 101 GLN A N 1
ATOM 798 C CA . GLN A 1 101 ? -4.750 -2.015 11.778 1.00 78.88 101 GLN A CA 1
ATOM 799 C C . GLN A 1 101 ? -5.492 -0.950 12.585 1.00 78.88 101 GLN A C 1
ATOM 801 O O . GLN A 1 101 ? -4.929 -0.315 13.482 1.00 78.88 101 GLN A O 1
ATOM 806 N N . MET A 1 102 ? -6.756 -0.721 12.243 1.00 67.44 102 MET A N 1
ATOM 807 C CA . MET A 1 102 ? -7.645 0.047 13.106 1.00 67.44 102 MET A CA 1
ATOM 808 C C . MET A 1 102 ? -7.963 -0.847 14.300 1.00 67.44 102 MET A C 1
ATOM 810 O O . MET A 1 102 ? -8.874 -1.665 14.218 1.00 67.44 102 MET A O 1
ATOM 814 N N . GLU A 1 103 ? -7.170 -0.770 15.371 1.00 60.34 103 GLU A N 1
ATOM 815 C CA . GLU A 1 103 ? -7.480 -1.530 16.581 1.00 60.34 103 GLU A CA 1
ATOM 816 C C . GLU A 1 103 ? -8.890 -1.171 17.071 1.00 60.34 103 GLU A C 1
ATOM 818 O O . GLU A 1 103 ? -9.275 -0.003 17.162 1.00 60.34 103 GLU A O 1
ATOM 823 N N . GLU A 1 104 ? -9.662 -2.200 17.414 1.00 46.06 104 GLU A N 1
ATOM 824 C CA . GLU A 1 104 ? -11.008 -2.064 17.968 1.00 46.06 104 GLU A CA 1
ATOM 825 C C . GLU A 1 104 ? -11.015 -1.524 19.401 1.00 46.06 104 GLU A C 1
ATOM 827 O O . GLU A 1 104 ? -12.105 -1.289 19.929 1.00 46.06 104 GLU A O 1
ATOM 832 N N . LYS A 1 105 ? -9.842 -1.308 20.026 1.00 48.00 105 LYS A N 1
ATOM 833 C CA . LYS A 1 105 ? -9.745 -1.048 21.465 1.00 48.00 105 LYS A CA 1
ATOM 834 C C . LYS A 1 105 ? -10.691 0.089 21.879 1.00 48.00 105 LYS A C 1
ATOM 836 O O . LYS A 1 105 ? -10.652 1.159 21.263 1.00 48.00 105 LYS A O 1
ATOM 841 N N . PRO A 1 106 ? -11.605 -0.151 22.839 1.00 46.16 106 PRO A N 1
ATOM 842 C CA . PRO A 1 106 ? -12.796 0.682 22.962 1.00 46.16 106 PRO A CA 1
ATOM 843 C C . PRO A 1 106 ? -12.559 1.986 23.717 1.00 46.16 106 PRO A C 1
ATOM 845 O O . PRO A 1 106 ? -13.345 2.902 23.530 1.00 46.16 106 PRO A O 1
ATOM 848 N N . ASP A 1 107 ? -11.497 2.095 24.522 1.00 49.44 107 ASP A N 1
ATOM 849 C CA . ASP A 1 107 ? -11.505 3.047 25.644 1.00 49.44 107 ASP A CA 1
ATOM 850 C C . ASP A 1 107 ? -10.331 4.028 25.704 1.00 49.44 107 ASP A C 1
ATOM 852 O O . ASP A 1 107 ? -10.330 4.934 26.540 1.00 49.44 107 ASP A O 1
ATOM 856 N N . GLU A 1 108 ? -9.356 3.924 24.804 1.00 53.25 108 GLU A N 1
ATOM 857 C CA . GLU A 1 108 ? -8.257 4.885 24.760 1.00 53.25 108 GLU A CA 1
ATOM 858 C C . GLU A 1 108 ? -8.538 5.948 23.702 1.00 53.25 108 GLU A C 1
ATOM 860 O O . GLU A 1 108 ? -8.686 5.665 22.511 1.00 53.25 108 GLU A O 1
ATOM 865 N N . MET A 1 109 ? -8.619 7.205 24.148 1.00 48.44 109 MET A N 1
ATOM 866 C CA . MET A 1 109 ? -8.607 8.368 23.268 1.00 48.44 109 MET A CA 1
ATOM 867 C C . MET A 1 109 ? -7.195 8.486 22.688 1.00 48.44 109 MET A C 1
ATOM 869 O O . MET A 1 109 ? -6.374 9.266 23.164 1.00 48.44 109 MET A O 1
ATOM 873 N N . ILE A 1 110 ? -6.885 7.639 21.708 1.00 51.88 110 ILE A N 1
ATOM 874 C CA . ILE A 1 110 ? -5.596 7.667 21.028 1.00 51.88 110 ILE A CA 1
ATOM 875 C C . ILE A 1 110 ? -5.472 9.038 20.364 1.00 51.88 110 ILE A C 1
ATOM 877 O O . ILE A 1 110 ? -6.422 9.530 19.750 1.00 51.88 110 ILE A O 1
ATOM 881 N N . SER A 1 111 ? -4.308 9.658 20.568 1.00 47.56 111 SER A N 1
ATOM 882 C CA . SER A 1 111 ? -3.907 10.958 20.032 1.00 47.56 111 SER A CA 1
ATOM 883 C C . SER A 1 111 ? -4.504 11.220 18.645 1.00 47.56 111 SER A C 1
ATOM 885 O O . SER A 1 111 ? -4.479 10.356 17.768 1.00 47.56 111 SER A O 1
ATOM 887 N N . TRP A 1 112 ? -5.030 12.433 18.459 1.00 44.03 112 TRP A N 1
ATOM 888 C CA . TRP A 1 112 ? -5.708 12.974 17.270 1.00 44.03 112 TRP A CA 1
ATOM 889 C C . TRP A 1 112 ? -4.829 13.024 16.003 1.00 44.03 112 TRP A C 1
ATOM 891 O O . TRP A 1 112 ? -5.047 13.843 15.111 1.00 44.03 112 TRP A O 1
ATOM 901 N N . SER A 1 113 ? -3.762 12.238 15.941 1.00 50.19 113 SER A N 1
ATOM 902 C CA . SER A 1 113 ? -2.643 12.518 15.071 1.00 50.19 113 SER A CA 1
ATOM 903 C C . SER A 1 113 ? -2.938 12.148 13.618 1.00 50.19 113 SER A C 1
ATOM 905 O O . SER A 1 113 ? -3.594 11.158 13.278 1.00 50.19 113 SER A O 1
ATOM 907 N N . HIS A 1 114 ? -2.322 12.939 12.745 1.00 50.28 114 HIS A N 1
ATOM 908 C CA . HIS A 1 114 ? -2.077 12.650 11.338 1.00 50.28 114 HIS A CA 1
ATOM 909 C C . HIS A 1 114 ? -1.392 11.283 11.115 1.00 50.28 114 HIS A C 1
ATOM 911 O O . HIS A 1 114 ? -1.314 10.829 9.974 1.00 50.28 114 HIS A O 1
ATOM 917 N N . SER A 1 115 ? -0.936 10.595 12.176 1.00 63.47 115 SER A N 1
ATOM 918 C CA . SER A 1 115 ? -0.264 9.304 12.060 1.00 63.47 115 SER A CA 1
ATOM 919 C C . SER A 1 115 ? -1.167 8.230 11.473 1.00 63.47 115 SER A C 1
ATOM 921 O O . SER A 1 115 ? -0.683 7.392 10.731 1.00 63.47 115 SER A O 1
ATOM 923 N N . ARG A 1 116 ? -2.491 8.272 11.671 1.00 75.31 116 ARG A N 1
ATOM 924 C CA . ARG A 1 116 ? -3.374 7.207 11.156 1.00 75.31 116 ARG A CA 1
ATOM 925 C C . ARG A 1 116 ? -3.578 7.215 9.638 1.00 75.31 116 ARG A C 1
ATOM 927 O O . ARG A 1 116 ? -4.159 6.261 9.125 1.00 75.31 116 ARG A O 1
ATOM 934 N N . LEU A 1 117 ? -3.133 8.245 8.921 1.00 87.81 117 LEU A N 1
ATOM 935 C CA . LEU A 1 117 ? -3.074 8.245 7.449 1.00 87.81 117 LEU A CA 1
ATOM 936 C C . LEU A 1 117 ? -1.642 8.100 6.928 1.00 87.81 117 LEU A C 1
ATOM 938 O O . LEU A 1 117 ? -1.426 8.080 5.717 1.00 87.81 117 LEU A O 1
ATOM 942 N N . LEU A 1 118 ? -0.661 8.042 7.827 1.00 90.25 118 LEU A N 1
ATOM 943 C CA . LEU A 1 118 ? 0.749 8.102 7.481 1.00 90.25 118 LEU A CA 1
ATOM 944 C C . LEU A 1 118 ? 1.198 6.882 6.684 1.00 90.25 118 LEU A C 1
ATOM 946 O O . LEU A 1 118 ? 1.984 7.016 5.763 1.00 90.25 118 LEU A O 1
ATOM 950 N N . ASP A 1 119 ? 0.641 5.710 6.964 1.00 93.75 119 ASP A N 1
ATOM 951 C CA . ASP A 1 119 ? 0.849 4.502 6.169 1.00 93.75 119 ASP A CA 1
ATOM 952 C C . ASP A 1 119 ? 0.417 4.685 4.703 1.00 93.75 119 ASP A C 1
ATOM 954 O O . ASP A 1 119 ? 1.154 4.304 3.792 1.00 93.75 119 ASP A O 1
ATOM 958 N N . TYR A 1 120 ? -0.728 5.332 4.459 1.00 95.00 120 TYR A N 1
ATOM 959 C CA . TYR A 1 120 ? -1.177 5.694 3.108 1.00 95.00 120 TYR A CA 1
ATOM 960 C C . TYR A 1 120 ? -0.265 6.743 2.471 1.00 95.00 120 TYR A C 1
ATOM 962 O O . TYR A 1 120 ? 0.171 6.558 1.336 1.00 95.00 120 TYR A O 1
ATOM 970 N N . LEU A 1 121 ? 0.040 7.824 3.192 1.00 94.25 121 LEU A N 1
ATOM 971 C CA . LEU A 1 121 ? 0.872 8.922 2.694 1.00 94.25 121 LEU A CA 1
ATOM 972 C C . LEU A 1 121 ? 2.285 8.450 2.335 1.00 94.25 121 LEU A C 1
ATOM 974 O O . LEU A 1 121 ? 2.755 8.721 1.232 1.00 94.25 121 LEU A O 1
ATOM 978 N N . THR A 1 122 ? 2.928 7.681 3.214 1.00 96.06 122 THR A N 1
ATOM 979 C CA . THR A 1 122 ? 4.268 7.123 2.997 1.00 96.06 122 THR A CA 1
ATOM 980 C C . THR A 1 122 ? 4.279 6.166 1.811 1.00 96.06 122 THR A C 1
ATOM 982 O O . THR A 1 122 ? 5.185 6.226 0.985 1.00 96.06 122 THR A O 1
ATOM 985 N N . LYS A 1 123 ? 3.259 5.312 1.659 1.00 97.56 123 LYS A N 1
ATOM 986 C CA . LYS A 1 123 ? 3.151 4.415 0.497 1.00 97.56 123 LYS A CA 1
ATOM 987 C C . LYS A 1 123 ? 2.913 5.173 -0.815 1.00 97.56 123 LYS A C 1
ATOM 989 O O . LYS A 1 123 ? 3.530 4.828 -1.819 1.00 97.56 123 LYS A O 1
ATOM 994 N N . ILE A 1 124 ? 2.074 6.215 -0.816 1.00 96.12 124 ILE A N 1
ATOM 995 C CA . ILE A 1 124 ? 1.867 7.103 -1.980 1.00 96.12 124 ILE A CA 1
ATOM 996 C C . ILE A 1 124 ? 3.181 7.779 -2.370 1.00 96.12 124 ILE A C 1
ATOM 998 O O . ILE A 1 124 ? 3.581 7.725 -3.532 1.00 96.12 124 ILE A O 1
ATOM 1002 N N . SER A 1 125 ? 3.863 8.381 -1.395 1.00 95.00 125 SER A N 1
ATOM 1003 C CA . SER A 1 125 ? 5.160 9.029 -1.588 1.00 95.00 125 SER A CA 1
ATOM 1004 C C . SER A 1 125 ? 6.189 8.037 -2.136 1.00 95.00 125 SER A C 1
ATOM 1006 O O . SER A 1 125 ? 6.827 8.325 -3.144 1.00 95.00 125 SER A O 1
ATOM 1008 N N . ALA A 1 126 ? 6.277 6.824 -1.583 1.00 96.19 126 ALA A N 1
ATOM 1009 C CA . ALA A 1 126 ? 7.199 5.802 -2.071 1.00 96.19 126 ALA A CA 1
ATOM 1010 C C . ALA A 1 126 ? 6.954 5.439 -3.543 1.00 96.19 126 ALA A C 1
ATOM 1012 O O . ALA A 1 126 ? 7.914 5.355 -4.307 1.00 96.19 126 ALA A O 1
ATOM 1013 N N . VAL A 1 127 ? 5.692 5.265 -3.966 1.00 96.81 127 VAL A N 1
ATOM 1014 C CA . VAL A 1 127 ? 5.366 5.020 -5.384 1.00 96.81 127 VAL A CA 1
ATOM 1015 C C . VAL A 1 127 ? 5.820 6.185 -6.252 1.00 96.81 127 VAL A C 1
ATOM 1017 O O . VAL A 1 127 ? 6.470 5.945 -7.266 1.00 96.81 127 VAL A O 1
ATOM 1020 N N . ARG A 1 128 ? 5.550 7.430 -5.843 1.00 93.81 128 ARG A N 1
ATOM 1021 C CA . ARG A 1 128 ? 5.990 8.625 -6.577 1.00 93.81 128 ARG A CA 1
ATOM 1022 C C . ARG A 1 128 ? 7.507 8.675 -6.708 1.00 93.81 128 ARG A C 1
ATOM 1024 O O . ARG A 1 128 ? 8.012 8.724 -7.826 1.00 93.81 128 ARG A O 1
ATOM 1031 N N . HIS A 1 129 ? 8.254 8.567 -5.610 1.00 91.75 129 HIS A N 1
ATOM 1032 C CA . HIS A 1 129 ? 9.717 8.595 -5.684 1.00 91.75 129 HIS A CA 1
ATOM 1033 C C . HIS A 1 129 ? 10.256 7.452 -6.541 1.00 91.75 129 HIS A C 1
ATOM 1035 O O . HIS A 1 129 ? 11.113 7.692 -7.385 1.00 91.75 129 HIS A O 1
ATOM 1041 N N . MET A 1 130 ? 9.742 6.225 -6.407 1.00 92.56 130 MET A N 1
ATOM 1042 C CA . MET A 1 130 ? 10.156 5.114 -7.270 1.00 92.56 130 MET A CA 1
ATOM 1043 C C . MET A 1 130 ? 9.830 5.368 -8.746 1.00 92.56 130 MET A C 1
ATOM 1045 O O . MET A 1 130 ? 10.642 5.044 -9.614 1.00 92.56 130 MET A O 1
ATOM 1049 N N . ALA A 1 131 ? 8.675 5.972 -9.028 1.00 90.25 131 ALA A N 1
ATOM 1050 C CA . ALA A 1 131 ? 8.214 6.281 -10.371 1.00 90.25 131 ALA A CA 1
ATOM 1051 C C . ALA A 1 131 ? 8.960 7.441 -11.033 1.00 90.25 131 ALA A C 1
ATOM 1053 O O . ALA A 1 131 ? 9.041 7.458 -12.260 1.00 90.25 131 ALA A O 1
ATOM 1054 N N . TYR A 1 132 ? 9.529 8.376 -10.272 1.00 82.81 132 TYR A N 1
ATOM 1055 C CA . TYR A 1 132 ? 10.310 9.502 -10.799 1.00 82.81 132 TYR A CA 1
ATOM 1056 C C . TYR A 1 132 ? 11.828 9.304 -10.695 1.00 82.81 132 TYR A C 1
ATOM 1058 O O . TYR A 1 132 ? 12.571 9.940 -11.441 1.00 82.81 132 TYR A O 1
ATOM 1066 N N . SER A 1 133 ? 12.294 8.378 -9.852 1.00 73.56 133 SER A N 1
ATOM 1067 C CA . SER A 1 133 ? 13.720 8.074 -9.696 1.00 73.56 133 SER A CA 1
ATOM 1068 C C . SER A 1 133 ? 14.369 7.690 -11.027 1.00 73.56 133 SER A C 1
ATOM 1070 O O . SER A 1 133 ? 13.823 6.906 -11.816 1.00 73.56 133 SER A O 1
ATOM 1072 N N . ARG A 1 134 ? 15.591 8.186 -11.250 1.00 64.69 134 ARG A N 1
ATOM 1073 C CA . ARG A 1 134 ? 16.422 7.780 -12.389 1.00 64.69 134 ARG A CA 1
ATOM 1074 C C . ARG A 1 134 ? 16.792 6.298 -12.282 1.00 64.69 134 ARG A C 1
ATOM 1076 O O . ARG A 1 134 ? 16.648 5.650 -11.242 1.00 64.69 134 ARG A O 1
ATOM 1083 N N . ASN A 1 1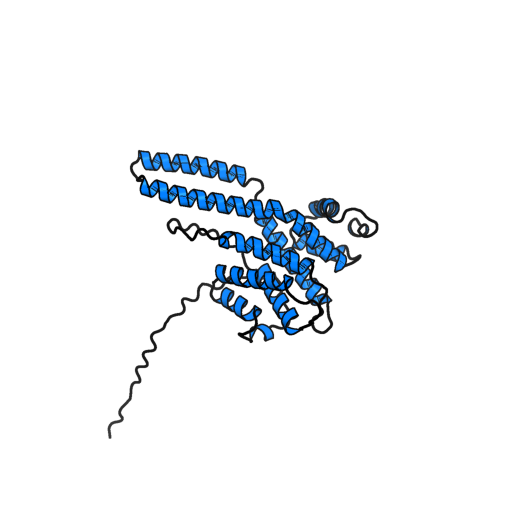35 ? 17.233 5.717 -13.392 1.00 64.31 135 ASN A N 1
ATOM 1084 C CA . ASN A 1 135 ? 17.786 4.364 -13.404 1.00 64.31 135 ASN A CA 1
ATOM 1085 C C . ASN A 1 135 ? 19.189 4.384 -12.792 1.00 64.31 135 ASN A C 1
ATOM 1087 O O . ASN A 1 135 ? 20.185 4.302 -13.505 1.00 64.31 135 ASN A O 1
ATOM 1091 N N . ASP A 1 136 ? 19.251 4.529 -11.472 1.00 64.06 136 ASP A N 1
ATOM 1092 C CA . ASP A 1 136 ? 20.492 4.416 -10.723 1.00 64.06 136 ASP A CA 1
ATOM 1093 C C . ASP A 1 136 ? 20.943 2.956 -10.739 1.00 64.06 136 ASP A C 1
ATOM 1095 O O . ASP A 1 136 ? 20.147 2.038 -10.530 1.00 64.06 136 ASP A O 1
ATOM 1099 N N . ALA A 1 137 ? 22.213 2.735 -11.066 1.00 61.12 137 ALA A N 1
ATOM 1100 C CA . ALA A 1 137 ? 22.772 1.402 -11.223 1.00 61.12 137 ALA A CA 1
ATOM 1101 C C . ALA A 1 137 ? 23.287 0.874 -9.883 1.00 61.12 137 ALA A C 1
ATOM 1103 O O . ALA A 1 137 ? 24.015 1.581 -9.189 1.00 61.12 137 ALA A O 1
ATOM 1104 N N . ILE A 1 138 ? 23.001 -0.389 -9.559 1.00 62.56 138 ILE A N 1
ATOM 1105 C CA . ILE A 1 138 ? 23.709 -1.098 -8.490 1.00 62.56 138 ILE A CA 1
ATOM 1106 C C . ILE A 1 138 ? 24.803 -1.946 -9.139 1.00 62.56 138 ILE A C 1
ATOM 1108 O O . ILE A 1 138 ? 24.507 -2.831 -9.933 1.00 62.56 138 ILE A O 1
ATOM 1112 N N . ASN A 1 139 ? 26.073 -1.680 -8.816 1.00 68.62 139 ASN A N 1
ATOM 1113 C CA . ASN A 1 139 ? 27.239 -2.362 -9.398 1.00 68.62 139 ASN A CA 1
ATOM 1114 C C . ASN A 1 139 ? 27.275 -2.289 -10.939 1.00 68.62 139 ASN A C 1
ATOM 1116 O O . ASN A 1 139 ? 27.690 -3.234 -11.601 1.00 68.62 139 ASN A O 1
ATOM 1120 N N . GLY A 1 140 ? 26.804 -1.177 -11.513 1.00 67.94 140 GLY A N 1
ATOM 1121 C CA . GLY A 1 140 ? 26.696 -1.003 -12.965 1.00 67.94 140 GLY A CA 1
ATOM 1122 C C . GLY A 1 140 ? 25.446 -1.629 -13.596 1.00 67.94 140 GLY A C 1
ATOM 1123 O O . GLY A 1 140 ? 25.191 -1.380 -14.771 1.00 67.94 140 GLY A O 1
ATOM 1124 N N . ASP A 1 141 ? 24.624 -2.355 -12.828 1.00 75.94 141 ASP A N 1
ATOM 1125 C CA . ASP A 1 141 ? 23.364 -2.930 -13.299 1.00 75.94 141 ASP A CA 1
ATOM 1126 C C . ASP A 1 141 ? 22.150 -2.091 -12.860 1.00 75.94 141 ASP A C 1
ATOM 1128 O O . ASP A 1 141 ? 21.787 -2.014 -11.684 1.00 75.94 141 ASP A O 1
ATOM 1132 N N . THR A 1 142 ? 21.501 -1.448 -13.830 1.00 78.31 142 THR A N 1
ATOM 1133 C CA . THR A 1 142 ? 20.255 -0.687 -13.624 1.00 78.31 142 THR A CA 1
ATOM 1134 C C . THR A 1 142 ? 19.008 -1.568 -13.671 1.00 78.31 142 THR A C 1
ATOM 1136 O O . THR A 1 142 ? 17.933 -1.148 -13.231 1.00 78.31 142 THR A O 1
ATOM 1139 N N . VAL A 1 143 ? 19.121 -2.799 -14.177 1.00 81.38 143 VAL A N 1
ATOM 1140 C CA . VAL A 1 143 ? 17.997 -3.718 -14.365 1.00 81.38 143 VAL A CA 1
ATOM 1141 C C . VAL A 1 143 ? 17.462 -4.188 -13.018 1.00 81.38 143 VAL A C 1
ATOM 1143 O O . VAL A 1 143 ? 16.244 -4.208 -12.841 1.00 81.38 143 VAL A O 1
ATOM 1146 N N . ILE A 1 144 ? 18.338 -4.505 -12.058 1.00 83.50 144 ILE A N 1
ATOM 1147 C CA . ILE A 1 144 ? 17.932 -4.949 -10.715 1.00 83.50 144 ILE A CA 1
ATOM 1148 C C . ILE A 1 144 ? 17.093 -3.872 -9.996 1.00 83.50 144 ILE A C 1
ATOM 1150 O O . ILE A 1 144 ? 15.939 -4.165 -9.669 1.00 83.50 144 ILE A O 1
ATOM 1154 N N . PRO A 1 145 ? 17.578 -2.626 -9.803 1.00 85.44 145 PRO A N 1
ATOM 1155 C CA . PRO A 1 145 ? 16.771 -1.551 -9.216 1.00 85.44 145 PRO A CA 1
ATOM 1156 C C . PRO A 1 145 ? 15.452 -1.322 -9.953 1.00 85.44 145 PRO A C 1
ATOM 1158 O O . PRO A 1 145 ? 14.409 -1.136 -9.333 1.00 85.44 145 PRO A O 1
ATOM 1161 N N . THR A 1 146 ? 15.477 -1.385 -11.284 1.00 89.81 146 THR A N 1
ATOM 1162 C CA . THR A 1 146 ? 14.290 -1.180 -12.119 1.00 89.81 146 THR A CA 1
ATOM 1163 C C . THR A 1 146 ? 13.227 -2.260 -11.902 1.00 89.81 146 THR A C 1
ATOM 1165 O O . THR A 1 146 ? 12.042 -1.948 -11.779 1.00 89.81 146 THR A O 1
ATOM 1168 N N . ILE A 1 147 ? 13.633 -3.532 -11.835 1.00 93.44 147 ILE A N 1
ATOM 1169 C CA . ILE A 1 147 ? 12.732 -4.660 -11.558 1.00 93.44 147 ILE A CA 1
ATOM 1170 C C . ILE A 1 147 ? 12.132 -4.531 -10.159 1.00 93.44 147 ILE A C 1
ATOM 1172 O O . ILE A 1 147 ? 10.913 -4.619 -10.028 1.00 93.44 147 ILE A O 1
ATOM 1176 N N . LEU A 1 148 ? 12.962 -4.269 -9.149 1.00 94.50 148 LEU A N 1
ATOM 1177 C CA . LEU A 1 148 ? 12.511 -4.179 -7.761 1.00 94.50 148 LEU A CA 1
ATOM 1178 C C . LEU A 1 148 ? 11.544 -3.008 -7.557 1.00 94.50 148 LEU A C 1
ATOM 1180 O O . LEU A 1 148 ? 10.479 -3.198 -6.979 1.00 94.50 148 LEU A O 1
ATOM 1184 N N . ARG A 1 149 ? 11.821 -1.827 -8.129 1.00 93.94 149 ARG A N 1
ATOM 1185 C CA . ARG A 1 149 ? 10.869 -0.700 -8.102 1.00 93.94 149 ARG A CA 1
ATOM 1186 C C . ARG A 1 149 ? 9.534 -1.048 -8.755 1.00 93.94 149 ARG A C 1
ATOM 1188 O O . ARG A 1 149 ? 8.486 -0.701 -8.217 1.00 93.94 149 ARG A O 1
ATOM 1195 N N . ALA A 1 150 ? 9.545 -1.760 -9.883 1.00 96.19 150 ALA A N 1
ATOM 1196 C CA . ALA A 1 150 ? 8.309 -2.209 -10.521 1.00 96.19 150 ALA A CA 1
ATOM 1197 C C . ALA A 1 150 ? 7.505 -3.167 -9.624 1.00 96.19 150 ALA A C 1
ATOM 1199 O O . ALA A 1 150 ? 6.282 -3.052 -9.557 1.00 96.19 150 ALA A O 1
ATOM 1200 N N . GLU A 1 151 ? 8.178 -4.067 -8.905 1.00 97.31 151 GLU A N 1
ATOM 1201 C CA . GLU A 1 151 ? 7.548 -5.002 -7.964 1.00 97.31 151 GLU A CA 1
ATOM 1202 C C . GLU A 1 151 ? 6.990 -4.287 -6.729 1.00 97.31 151 GLU A C 1
ATOM 1204 O O . GLU A 1 151 ? 5.859 -4.553 -6.321 1.00 97.31 151 GLU A O 1
ATOM 1209 N N . TYR A 1 152 ? 7.733 -3.327 -6.181 1.00 97.94 152 TYR A N 1
ATOM 1210 C CA . TYR A 1 152 ? 7.329 -2.547 -5.012 1.00 97.94 152 TYR A CA 1
ATOM 1211 C C . TYR A 1 152 ? 6.155 -1.616 -5.324 1.00 97.94 152 TYR A C 1
ATOM 1213 O O . TYR A 1 152 ? 5.169 -1.609 -4.584 1.00 97.94 152 TYR A O 1
ATOM 1221 N N . CYS A 1 153 ? 6.193 -0.899 -6.454 1.00 97.94 153 CYS A N 1
ATOM 1222 C CA . CYS A 1 153 ? 5.058 -0.099 -6.915 1.00 97.94 153 CYS A CA 1
ATOM 1223 C C . CYS A 1 153 ? 3.820 -0.969 -7.152 1.00 97.94 153 CYS A C 1
ATOM 1225 O O . CYS A 1 153 ? 2.734 -0.626 -6.683 1.00 97.94 153 CYS A O 1
ATOM 1227 N N . ALA A 1 154 ? 3.977 -2.117 -7.825 1.00 98.06 154 ALA A N 1
ATOM 1228 C CA . ALA A 1 154 ? 2.871 -3.040 -8.060 1.00 98.06 154 ALA A CA 1
ATOM 1229 C C . ALA A 1 154 ? 2.241 -3.507 -6.741 1.00 98.06 154 ALA A C 1
ATOM 1231 O O . ALA A 1 154 ? 1.020 -3.469 -6.591 1.00 98.06 154 ALA A O 1
ATOM 1232 N N . ARG A 1 155 ? 3.067 -3.892 -5.763 1.00 97.81 155 ARG A N 1
ATOM 1233 C CA . ARG A 1 155 ? 2.603 -4.313 -4.440 1.00 97.81 155 ARG A CA 1
ATOM 1234 C C . ARG A 1 155 ? 1.802 -3.217 -3.738 1.00 97.81 155 ARG A C 1
ATOM 1236 O O . ARG A 1 155 ? 0.692 -3.484 -3.284 1.00 97.81 155 ARG A O 1
ATOM 1243 N N . ILE A 1 156 ? 2.333 -1.994 -3.683 1.00 98.38 156 ILE A N 1
ATOM 1244 C CA . ILE A 1 156 ? 1.661 -0.870 -3.019 1.00 98.38 156 ILE A CA 1
ATOM 1245 C C . ILE A 1 156 ? 0.324 -0.553 -3.698 1.00 98.38 156 ILE A C 1
ATOM 1247 O O . ILE A 1 156 ? -0.688 -0.408 -3.015 1.00 98.38 156 ILE A O 1
ATOM 1251 N N . ILE A 1 157 ? 0.295 -0.485 -5.032 1.00 98.06 157 ILE A N 1
ATOM 1252 C CA . ILE A 1 157 ? -0.934 -0.208 -5.790 1.00 98.06 157 ILE A CA 1
ATOM 1253 C C . ILE A 1 157 ? -1.974 -1.307 -5.559 1.00 98.06 157 ILE A C 1
ATOM 1255 O O . ILE A 1 157 ? -3.148 -1.000 -5.357 1.00 98.06 157 ILE A O 1
ATOM 1259 N N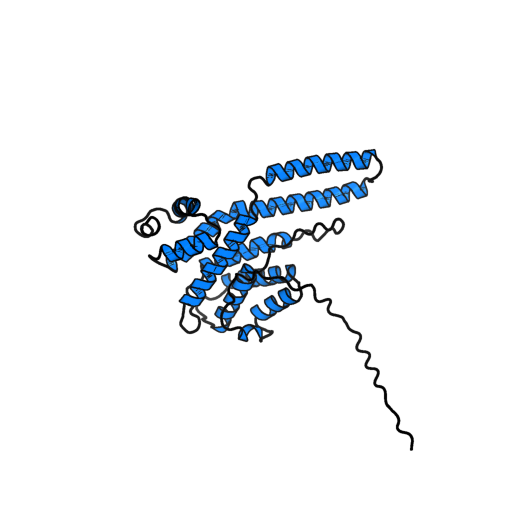 . LYS A 1 158 ? -1.557 -2.578 -5.530 1.00 97.69 158 LYS A N 1
ATOM 1260 C CA . LYS A 1 158 ? -2.450 -3.694 -5.200 1.00 97.69 158 LYS A CA 1
ATOM 1261 C C . LYS A 1 158 ? -3.060 -3.521 -3.811 1.00 97.69 158 LYS A C 1
ATOM 1263 O O . LYS A 1 158 ? -4.276 -3.612 -3.677 1.00 97.69 158 LYS A O 1
ATOM 1268 N N . ASP A 1 159 ? -2.235 -3.261 -2.800 1.00 95.94 159 ASP A N 1
ATOM 1269 C CA . ASP A 1 159 ? -2.699 -3.114 -1.419 1.00 95.94 159 ASP A CA 1
ATOM 1270 C C . ASP A 1 159 ? -3.659 -1.918 -1.272 1.00 95.94 159 ASP A C 1
ATOM 1272 O O . ASP A 1 159 ? -4.689 -2.047 -0.613 1.00 95.94 159 ASP A O 1
ATOM 1276 N N . MET A 1 160 ? -3.384 -0.793 -1.944 1.00 95.88 160 MET A N 1
ATOM 1277 C CA . MET A 1 160 ? -4.285 0.369 -2.005 1.00 95.88 160 MET A CA 1
ATOM 1278 C C . MET A 1 160 ? -5.633 0.024 -2.642 1.00 95.88 160 MET A C 1
ATOM 1280 O O . MET A 1 160 ? -6.686 0.372 -2.120 1.00 95.88 160 MET A O 1
ATOM 1284 N N . ARG A 1 161 ? -5.628 -0.687 -3.774 1.00 95.38 161 ARG A N 1
ATOM 1285 C CA . ARG A 1 161 ? -6.874 -1.088 -4.443 1.00 95.38 161 ARG A CA 1
ATOM 1286 C C . ARG A 1 161 ? -7.701 -2.038 -3.592 1.00 95.38 161 ARG A C 1
ATOM 1288 O O . ARG A 1 161 ? -8.920 -1.922 -3.581 1.00 95.38 161 ARG A O 1
ATOM 1295 N N . LEU A 1 162 ? -7.047 -2.965 -2.894 1.00 94.69 162 LEU A N 1
ATOM 1296 C CA . LEU A 1 162 ? -7.718 -3.906 -2.001 1.00 94.69 162 LEU A CA 1
ATOM 1297 C C . LEU A 1 162 ? -8.289 -3.230 -0.749 1.00 94.69 162 LEU A C 1
ATOM 1299 O O . LEU A 1 162 ? -9.227 -3.767 -0.165 1.00 94.69 162 LEU A O 1
ATOM 1303 N N . SER A 1 163 ? -7.748 -2.082 -0.332 1.00 93.56 163 SER A N 1
ATOM 1304 C CA . SER A 1 163 ? -8.275 -1.333 0.810 1.00 93.56 163 SER A CA 1
ATOM 1305 C C . SER A 1 163 ? -9.417 -0.377 0.456 1.00 93.56 163 SER A C 1
ATOM 1307 O O . SER A 1 163 ? -10.129 0.063 1.360 1.00 93.56 163 SER A O 1
ATOM 1309 N N . TYR A 1 164 ? -9.622 -0.074 -0.830 1.00 95.06 164 TYR A N 1
ATOM 1310 C CA . TYR A 1 164 ? -10.718 0.774 -1.288 1.00 95.06 164 TYR A CA 1
ATOM 1311 C C . TYR A 1 164 ? -12.064 0.050 -1.255 1.00 95.06 164 TYR A C 1
ATOM 1313 O O . TYR A 1 164 ? -12.224 -1.052 -1.780 1.00 95.06 164 TYR A O 1
ATOM 1321 N N . ASP A 1 165 ? -13.062 0.725 -0.699 1.00 94.94 165 ASP A N 1
ATOM 1322 C CA . ASP A 1 165 ? -14.445 0.279 -0.655 1.00 94.94 165 ASP A CA 1
ATOM 1323 C C . ASP A 1 165 ? -15.337 1.332 -1.338 1.00 94.94 165 ASP A C 1
ATOM 1325 O O . ASP A 1 165 ? -15.578 2.401 -0.767 1.00 94.94 165 ASP A O 1
ATOM 1329 N N . PRO A 1 166 ? -15.854 1.071 -2.554 1.00 94.44 166 PRO A N 1
ATOM 1330 C CA . PRO A 1 166 ? -16.715 2.024 -3.258 1.00 94.44 166 PRO A CA 1
ATOM 1331 C C . PRO A 1 166 ? -18.043 2.273 -2.530 1.00 94.44 166 PRO A C 1
ATOM 1333 O O . PRO A 1 166 ? -18.667 3.312 -2.719 1.00 94.44 166 PRO A O 1
ATOM 1336 N N . GLU A 1 167 ? -18.459 1.351 -1.658 1.00 95.81 167 GLU A N 1
ATOM 1337 C CA . GLU A 1 167 ? -19.682 1.462 -0.861 1.00 95.81 167 GLU A CA 1
ATOM 1338 C C . GLU A 1 167 ? -19.399 1.966 0.566 1.00 95.81 167 GLU A C 1
ATOM 1340 O O . GLU A 1 167 ? -20.268 1.870 1.440 1.00 95.81 167 GLU A O 1
ATOM 1345 N N . SER A 1 168 ? -18.194 2.496 0.829 1.00 93.06 168 SER A N 1
ATOM 1346 C CA . SER A 1 168 ? -17.783 2.924 2.171 1.00 93.06 168 SER A CA 1
ATOM 1347 C C . SER A 1 168 ? -18.755 3.933 2.771 1.00 93.06 168 SER A C 1
ATOM 1349 O O . SER A 1 168 ? -19.106 3.812 3.938 1.00 93.06 168 SER A O 1
ATOM 1351 N N . GLU A 1 169 ? -19.211 4.902 1.977 1.00 92.12 169 GLU A N 1
ATOM 1352 C CA . GLU A 1 169 ? -20.093 5.984 2.418 1.00 92.12 169 GLU A CA 1
ATOM 1353 C C . GLU A 1 169 ? -21.438 5.431 2.906 1.00 92.12 169 GLU A C 1
ATOM 1355 O O . GLU A 1 169 ? -21.833 5.674 4.047 1.00 92.12 169 GLU A O 1
ATOM 1360 N N . LYS A 1 170 ? -22.084 4.567 2.110 1.00 94.62 170 LYS A N 1
ATOM 1361 C CA . LYS A 1 170 ? -23.349 3.921 2.498 1.00 94.62 170 LYS A CA 1
ATOM 1362 C C . LYS A 1 170 ? -23.182 3.036 3.734 1.00 94.62 170 LYS A C 1
ATOM 1364 O O . LYS A 1 170 ? -24.019 3.058 4.637 1.00 94.62 170 LYS A O 1
ATOM 1369 N N . LYS A 1 171 ? -22.090 2.265 3.813 1.00 93.50 171 LYS A N 1
ATOM 1370 C CA . LYS A 1 171 ? -21.788 1.422 4.985 1.00 93.50 171 LYS A CA 1
ATOM 1371 C C . LYS A 1 171 ? -21.558 2.260 6.242 1.00 93.50 171 LYS A C 1
ATOM 1373 O O . LYS A 1 171 ? -21.968 1.854 7.327 1.00 93.50 171 LYS A O 1
ATOM 1378 N N . GLN A 1 172 ? -20.901 3.407 6.111 1.00 91.19 172 GLN A N 1
ATOM 1379 C CA . GLN A 1 172 ? -20.638 4.332 7.211 1.00 91.19 172 GLN A CA 1
ATOM 1380 C C . GLN A 1 172 ? -21.915 5.021 7.691 1.00 91.19 172 GLN A C 1
ATOM 1382 O O . GLN A 1 172 ? -22.142 5.071 8.899 1.00 91.19 172 GLN A O 1
ATOM 1387 N N . GLN A 1 173 ? -22.782 5.457 6.773 1.00 93.12 173 GLN A N 1
ATOM 1388 C CA . GLN A 1 173 ? -24.097 6.000 7.114 1.00 93.12 173 GLN A CA 1
ATOM 1389 C C . GLN A 1 173 ? -24.918 4.988 7.920 1.00 93.12 173 GLN A C 1
ATOM 1391 O O . GLN A 1 173 ? -25.373 5.301 9.020 1.00 93.12 173 GLN A O 1
ATOM 1396 N N . LYS A 1 174 ? -25.016 3.745 7.431 1.00 95.44 174 LYS A N 1
ATOM 1397 C CA . LYS A 1 174 ? -25.726 2.667 8.131 1.00 95.44 174 LYS A CA 1
ATOM 1398 C C . LYS A 1 174 ? -25.159 2.416 9.534 1.00 95.44 174 LYS A C 1
ATOM 1400 O O . LYS A 1 174 ? -25.915 2.327 10.497 1.00 95.44 174 LYS A O 1
ATOM 1405 N N . LYS A 1 175 ? -23.828 2.361 9.675 1.00 93.44 175 LYS A N 1
ATOM 1406 C CA . LYS A 1 175 ? -23.166 2.237 10.988 1.00 93.44 175 LYS A CA 1
ATOM 1407 C C . LYS A 1 175 ? -23.502 3.405 11.919 1.00 93.44 175 LYS A C 1
ATOM 1409 O O . LYS A 1 175 ? -23.627 3.198 13.122 1.00 93.44 175 LYS A O 1
ATOM 1414 N N . GLY A 1 176 ? -23.638 4.618 11.382 1.00 93.50 176 GLY A N 1
ATOM 1415 C CA . GLY A 1 176 ? -24.078 5.800 12.127 1.00 93.50 176 GLY A CA 1
ATOM 1416 C C . GLY A 1 176 ? -25.492 5.648 12.676 1.00 93.50 176 GLY A C 1
ATOM 1417 O O . GLY A 1 176 ? -25.719 5.868 13.863 1.00 93.50 176 GLY A O 1
ATOM 1418 N N . GLU A 1 177 ? -26.430 5.209 11.842 1.00 95.19 177 GLU A N 1
ATOM 1419 C CA . GLU A 1 177 ? -27.821 4.964 12.242 1.00 95.19 177 GLU A CA 1
ATOM 1420 C C . GLU A 1 177 ? -27.920 3.875 13.323 1.00 95.19 177 GLU A C 1
ATOM 1422 O O . GLU A 1 177 ? -28.567 4.077 14.354 1.00 95.19 177 GLU A O 1
ATOM 1427 N N . GLU A 1 178 ? -27.213 2.755 13.133 1.00 95.50 178 GLU A N 1
ATOM 1428 C CA . GLU A 1 178 ? -27.127 1.656 14.104 1.00 95.50 178 GLU A CA 1
ATOM 1429 C C . GLU A 1 178 ? -26.539 2.128 15.444 1.00 95.50 178 GLU A C 1
ATOM 1431 O O . GLU A 1 178 ? -27.084 1.825 16.509 1.00 95.50 178 GLU A O 1
ATOM 1436 N N . PHE A 1 179 ? -25.472 2.932 15.405 1.00 94.56 179 PHE A N 1
ATOM 1437 C CA . PHE A 1 179 ? -24.852 3.505 16.598 1.00 94.56 179 PHE A CA 1
ATOM 1438 C C . PHE A 1 179 ? -25.809 4.423 17.371 1.00 94.56 179 PHE A C 1
ATOM 1440 O O . PHE A 1 179 ? -25.882 4.341 18.602 1.00 94.56 179 PHE A O 1
ATOM 1447 N N . MET A 1 180 ? -26.549 5.290 16.673 1.00 92.62 180 MET A N 1
ATOM 1448 C CA . MET A 1 180 ? -27.505 6.207 17.301 1.00 92.62 180 MET A CA 1
ATOM 1449 C C . MET A 1 180 ? -28.679 5.451 17.928 1.00 92.62 180 MET A C 1
ATOM 1451 O O . MET A 1 180 ? -29.110 5.785 19.036 1.00 92.62 180 MET A O 1
ATOM 1455 N N . ALA A 1 181 ? -29.180 4.413 17.253 1.00 95.12 181 ALA A N 1
ATOM 1456 C CA . ALA A 1 181 ? -30.235 3.554 17.777 1.00 95.12 181 ALA A CA 1
ATOM 1457 C C . ALA A 1 181 ? -29.780 2.794 19.037 1.00 95.12 181 ALA A C 1
ATOM 1459 O O . ALA A 1 181 ? -30.492 2.793 20.045 1.00 95.12 181 ALA A O 1
ATOM 1460 N N . ASP A 1 182 ? -28.581 2.202 19.018 1.00 95.12 182 ASP A N 1
ATOM 1461 C CA . ASP A 1 182 ? -28.012 1.506 20.177 1.00 95.12 182 ASP A CA 1
ATOM 1462 C C . ASP A 1 182 ? -27.770 2.457 21.357 1.00 95.12 182 ASP A C 1
ATOM 1464 O O . ASP A 1 182 ? -28.189 2.185 22.484 1.00 95.12 182 ASP A O 1
ATOM 1468 N N . SER A 1 183 ? -27.189 3.630 21.095 1.00 93.12 183 SER A N 1
ATOM 1469 C CA . SER A 1 183 ? -26.925 4.641 22.125 1.00 93.12 183 SER A CA 1
ATOM 1470 C C . SER A 1 183 ? -28.219 5.123 22.791 1.00 93.12 183 SER A C 1
ATOM 1472 O O . SER A 1 183 ? -28.294 5.199 24.020 1.00 93.12 183 SER A O 1
ATOM 1474 N N . ARG A 1 184 ? -29.285 5.348 22.008 1.00 92.25 184 ARG A N 1
ATOM 1475 C CA . ARG A 1 184 ? -30.621 5.679 22.532 1.00 92.25 184 ARG A CA 1
ATOM 1476 C C . ARG A 1 184 ? -31.184 4.553 23.402 1.00 92.25 184 ARG A C 1
ATOM 1478 O O . ARG A 1 184 ? -31.723 4.817 24.476 1.00 92.25 184 ARG A O 1
ATOM 1485 N N . ASN A 1 185 ? -31.031 3.300 22.976 1.00 95.25 185 ASN A N 1
ATOM 1486 C CA . ASN A 1 185 ? -31.481 2.139 23.743 1.00 95.25 185 ASN A CA 1
ATOM 1487 C C . ASN A 1 185 ? -30.745 1.996 25.084 1.00 95.25 185 ASN A C 1
ATOM 1489 O O . ASN A 1 185 ? -31.372 1.664 26.093 1.00 95.25 185 ASN A O 1
ATOM 1493 N N . LEU A 1 186 ? -29.435 2.251 25.121 1.00 94.44 186 LEU A N 1
ATOM 1494 C CA . LEU A 1 186 ? -28.636 2.195 26.348 1.00 94.44 186 LEU A CA 1
ATOM 1495 C C . LEU A 1 186 ? -28.998 3.316 27.330 1.00 94.44 186 LEU A C 1
ATOM 1497 O O . LEU A 1 186 ? -29.159 3.040 28.521 1.00 94.44 186 LEU A O 1
ATOM 1501 N N . MET A 1 187 ? -29.203 4.539 26.829 1.00 92.81 187 MET A N 1
ATOM 1502 C CA . MET A 1 187 ? -29.683 5.678 27.623 1.00 92.81 187 MET A CA 1
ATOM 1503 C C . MET A 1 187 ? -31.068 5.402 28.223 1.00 92.81 187 MET A C 1
ATOM 1505 O O . MET A 1 187 ? -31.261 5.558 29.427 1.00 92.81 187 MET A O 1
ATOM 1509 N N . ASN A 1 188 ? -32.015 4.899 27.419 1.00 93.88 188 ASN A N 1
ATOM 1510 C CA . ASN A 1 188 ? -33.363 4.544 27.886 1.00 93.88 188 ASN A CA 1
ATOM 1511 C C . ASN A 1 188 ? -33.335 3.471 28.986 1.00 93.88 188 ASN A C 1
ATOM 1513 O O . ASN A 1 188 ? -34.129 3.511 29.923 1.00 93.88 188 ASN A O 1
ATOM 1517 N N . LYS A 1 189 ? -32.393 2.525 28.898 1.00 96.19 189 LYS A N 1
ATOM 1518 C CA . LYS A 1 189 ? -32.170 1.481 29.910 1.00 96.19 189 LYS A CA 1
ATOM 1519 C C . LYS A 1 189 ? -31.339 1.960 31.111 1.00 96.19 189 LYS A C 1
ATOM 1521 O O . LYS A 1 189 ? -31.018 1.133 31.960 1.00 96.19 189 LYS A O 1
ATOM 1526 N N . LYS A 1 190 ? -30.966 3.248 31.177 1.00 93.12 190 LYS A N 1
ATOM 1527 C CA . LYS A 1 190 ? -30.061 3.837 32.185 1.00 93.12 190 LYS A CA 1
ATOM 1528 C C . LYS A 1 190 ? -28.733 3.072 32.334 1.00 93.12 190 LYS A C 1
ATOM 1530 O O . LYS A 1 190 ? -28.138 3.057 33.405 1.00 93.12 190 LYS A O 1
ATOM 1535 N N . LYS A 1 191 ? -28.283 2.412 31.259 1.00 93.06 191 LYS A N 1
ATOM 1536 C CA . LYS A 1 191 ? -27.012 1.664 31.193 1.00 93.06 191 LYS A CA 1
ATOM 1537 C C . LYS A 1 191 ? -25.834 2.530 30.749 1.00 93.06 191 LYS A C 1
ATOM 1539 O O . LYS A 1 191 ? -24.713 2.041 30.693 1.00 93.06 191 LYS A O 1
ATOM 1544 N N . LEU A 1 192 ? -26.115 3.772 30.376 1.00 92.00 192 LEU A N 1
ATOM 1545 C CA . LEU A 1 192 ? -25.152 4.748 29.903 1.00 92.00 192 LEU A CA 1
ATOM 1546 C C . LEU A 1 192 ? -25.515 6.090 30.535 1.00 92.00 192 LEU A C 1
ATOM 1548 O O . LEU A 1 192 ? -26.688 6.468 30.526 1.00 92.00 192 LEU A O 1
ATOM 1552 N N . ASP A 1 193 ? -24.530 6.780 31.098 1.00 92.19 193 ASP A N 1
ATOM 1553 C CA . ASP A 1 193 ? -24.681 8.172 31.513 1.00 92.19 193 ASP A CA 1
ATOM 1554 C C . ASP A 1 193 ? -24.249 9.143 30.400 1.00 92.19 193 ASP A C 1
ATOM 1556 O O . ASP A 1 193 ? -23.696 8.753 29.368 1.00 92.19 193 ASP A O 1
ATOM 1560 N N . PHE A 1 194 ? -24.507 10.435 30.605 1.00 88.81 194 PHE A N 1
ATOM 1561 C CA . PHE A 1 194 ? -24.178 11.474 29.630 1.00 88.81 194 PHE A CA 1
ATOM 1562 C C . PHE A 1 194 ? -22.673 11.554 29.307 1.00 88.81 194 PHE A C 1
ATOM 1564 O O . PHE A 1 194 ? -22.297 11.715 28.145 1.00 88.81 194 PHE A O 1
ATOM 1571 N N . LEU A 1 195 ? -21.797 11.413 30.308 1.00 89.19 195 LEU A N 1
ATOM 1572 C CA . LEU A 1 195 ? -20.346 11.482 30.112 1.00 89.19 195 LEU A CA 1
ATOM 1573 C C . LEU A 1 195 ? -19.835 10.261 29.339 1.00 89.19 195 LEU A C 1
ATOM 1575 O O . LEU A 1 195 ? -18.965 10.389 28.472 1.00 89.19 195 LEU A O 1
ATOM 1579 N N . GLN A 1 196 ? -20.383 9.083 29.628 1.00 89.69 196 GLN A N 1
ATOM 1580 C CA . GLN A 1 196 ? -20.098 7.847 28.909 1.00 89.69 196 GLN A CA 1
ATOM 1581 C C . GLN A 1 196 ? -20.586 7.923 27.458 1.00 89.69 196 GLN A C 1
ATOM 1583 O O . GLN A 1 196 ? -19.834 7.560 26.552 1.00 89.69 196 GLN A O 1
ATOM 1588 N N . LEU A 1 197 ? -21.788 8.460 27.217 1.00 88.81 197 LEU A N 1
ATOM 1589 C CA . LEU A 1 197 ? -22.308 8.703 25.870 1.00 88.81 197 LEU A CA 1
ATOM 1590 C C . LEU A 1 197 ? -21.386 9.633 25.080 1.00 88.81 197 LEU A C 1
ATOM 1592 O O . LEU A 1 197 ? -20.976 9.288 23.976 1.00 88.81 197 LEU A O 1
ATOM 1596 N N . GLN A 1 198 ? -20.976 10.756 25.667 1.00 88.12 198 GLN A N 1
ATOM 1597 C CA . GLN A 1 198 ? -20.096 11.712 24.999 1.00 88.12 198 GLN A CA 1
ATOM 1598 C C . GLN A 1 198 ? -18.723 11.106 24.653 1.00 88.12 198 GLN A C 1
ATOM 1600 O O . GLN A 1 198 ? -18.156 11.379 23.592 1.00 88.12 198 GLN A O 1
ATOM 1605 N N . ARG A 1 199 ? -18.143 10.279 25.537 1.00 85.44 199 ARG A N 1
ATOM 1606 C CA . ARG A 1 199 ? -16.898 9.545 25.233 1.00 85.44 199 ARG A CA 1
ATOM 1607 C C . ARG A 1 199 ? -17.105 8.575 24.075 1.00 85.44 199 ARG A C 1
ATOM 1609 O O . ARG A 1 199 ? -16.329 8.596 23.122 1.00 85.44 199 ARG A O 1
ATOM 1616 N N . ARG A 1 200 ? -18.173 7.783 24.141 1.00 87.06 200 ARG A N 1
ATOM 1617 C CA . ARG A 1 200 ? -18.534 6.796 23.126 1.00 87.06 200 ARG A CA 1
ATOM 1618 C C . ARG A 1 200 ? -18.769 7.439 21.754 1.00 87.06 200 ARG A C 1
ATOM 1620 O O . ARG A 1 200 ? -18.248 6.944 20.760 1.00 87.06 200 ARG A O 1
ATOM 1627 N N . GLU A 1 201 ? -19.496 8.553 21.699 1.00 88.25 201 GLU A N 1
ATOM 1628 C CA . GLU A 1 201 ? -19.740 9.326 20.475 1.00 88.25 201 GLU A CA 1
ATOM 1629 C C . GLU A 1 201 ? -18.442 9.850 19.865 1.00 88.25 201 GLU A C 1
ATOM 1631 O O . GLU A 1 201 ? -18.212 9.662 18.672 1.00 88.25 201 GLU A O 1
ATOM 1636 N N . ARG A 1 202 ? -17.553 10.446 20.672 1.00 85.12 202 ARG A N 1
ATOM 1637 C CA . ARG A 1 202 ? -16.252 10.928 20.178 1.00 85.12 202 ARG A CA 1
ATOM 1638 C C . ARG A 1 202 ? -15.427 9.808 19.552 1.00 85.12 202 ARG A C 1
ATOM 1640 O O . ARG A 1 202 ? -14.884 9.986 18.465 1.00 85.12 202 ARG A O 1
ATOM 1647 N N . LEU A 1 203 ? -15.365 8.652 20.208 1.00 82.94 203 LEU A N 1
ATOM 1648 C CA . LEU A 1 203 ? -14.640 7.486 19.704 1.00 82.94 203 LEU A CA 1
ATOM 1649 C C . LEU A 1 203 ? -15.266 6.934 18.418 1.00 82.94 203 LEU A C 1
ATOM 1651 O O . LEU A 1 203 ? -14.548 6.603 17.474 1.00 82.94 203 LEU A O 1
ATOM 1655 N N . PHE A 1 204 ? -16.598 6.871 18.354 1.00 86.75 204 PHE A N 1
ATOM 1656 C CA . PHE A 1 204 ? -17.313 6.446 17.154 1.00 86.75 204 PHE A CA 1
ATOM 1657 C C . PHE A 1 204 ? -17.048 7.385 15.972 1.00 86.75 204 PHE A C 1
ATOM 1659 O O . PHE A 1 204 ? -16.635 6.924 14.908 1.00 86.75 204 PHE A O 1
ATOM 1666 N N . GLN A 1 205 ? -17.206 8.696 16.171 1.00 85.94 205 GLN A N 1
ATOM 1667 C CA . GLN A 1 205 ? -16.962 9.703 15.136 1.00 85.94 205 GLN A CA 1
ATOM 1668 C C . GLN A 1 205 ? -15.507 9.694 14.666 1.00 85.94 205 GLN A C 1
ATOM 1670 O O . GLN A 1 205 ? -15.241 9.801 13.470 1.00 85.94 205 GLN A O 1
ATOM 1675 N N . TYR A 1 206 ? -14.555 9.491 15.578 1.00 82.75 206 TYR A N 1
ATOM 1676 C CA . TYR A 1 206 ? -13.148 9.338 15.225 1.00 82.75 206 TYR A CA 1
ATOM 1677 C C . TYR A 1 206 ? -12.906 8.117 14.323 1.00 82.75 206 TYR A C 1
ATOM 1679 O O . TYR A 1 206 ? -12.270 8.242 13.271 1.00 82.75 206 TYR A O 1
ATOM 1687 N N . LYS A 1 207 ? -13.447 6.944 14.688 1.00 83.31 207 LYS A N 1
ATOM 1688 C CA . LYS A 1 207 ? -13.335 5.714 13.883 1.00 83.31 207 LYS A CA 1
ATOM 1689 C C . LYS A 1 207 ? -13.970 5.902 12.501 1.00 83.31 207 LYS A C 1
ATOM 1691 O O . LYS A 1 207 ? -13.357 5.541 11.496 1.00 83.31 207 LYS A O 1
ATOM 1696 N N . LEU A 1 208 ? -15.153 6.517 12.447 1.00 87.06 208 LEU A N 1
ATOM 1697 C CA . LEU A 1 208 ? -15.871 6.804 11.206 1.00 87.06 208 LEU A CA 1
ATOM 1698 C C . LEU A 1 208 ? -15.083 7.763 10.303 1.00 87.06 208 LEU A C 1
ATOM 1700 O O . LEU A 1 208 ? -14.830 7.451 9.142 1.00 87.06 208 LEU A O 1
ATOM 1704 N N . SER A 1 209 ? -14.620 8.886 10.861 1.00 86.12 209 SER A N 1
ATOM 1705 C CA . SER A 1 209 ? -13.843 9.896 10.137 1.00 86.12 209 SER A CA 1
ATOM 1706 C C . SER A 1 209 ? -12.536 9.325 9.596 1.00 86.12 209 SER A C 1
ATOM 1708 O O . SER A 1 209 ? -12.190 9.562 8.441 1.00 86.12 209 SER A O 1
ATOM 1710 N N . THR A 1 210 ? -11.817 8.533 10.395 1.00 85.88 210 THR A N 1
ATOM 1711 C CA . THR A 1 210 ? -10.547 7.941 9.955 1.00 85.88 210 THR A CA 1
ATOM 1712 C C . THR A 1 210 ? -10.775 6.916 8.842 1.00 85.88 210 THR A C 1
ATOM 1714 O O . THR A 1 210 ? -10.028 6.902 7.864 1.00 85.88 210 THR A O 1
ATOM 1717 N N . ALA A 1 211 ? -11.828 6.098 8.940 1.00 87.81 211 ALA A N 1
ATOM 1718 C CA . ALA A 1 211 ? -12.202 5.165 7.880 1.00 87.81 211 ALA A CA 1
ATOM 1719 C C . ALA A 1 211 ? -12.588 5.889 6.576 1.00 87.81 211 ALA A C 1
ATOM 1721 O O . ALA A 1 211 ? -12.123 5.488 5.511 1.00 87.81 211 ALA A O 1
ATOM 1722 N N . SER A 1 212 ? -13.374 6.972 6.655 1.00 89.94 212 SER A N 1
ATOM 1723 C CA . SER A 1 212 ? -13.702 7.818 5.494 1.00 89.94 212 SER A CA 1
ATOM 1724 C C . SER A 1 212 ? -12.442 8.382 4.854 1.00 89.94 212 SER A C 1
ATOM 1726 O O . SER A 1 212 ? -12.190 8.131 3.682 1.00 89.94 212 SER A O 1
ATOM 1728 N N . LYS A 1 213 ? -11.593 9.051 5.645 1.00 90.75 213 LYS A N 1
ATOM 1729 C CA . LYS A 1 213 ? -10.359 9.670 5.150 1.00 90.75 213 LYS A CA 1
ATOM 1730 C C . LYS A 1 213 ? -9.442 8.661 4.468 1.00 90.75 213 LYS A C 1
ATOM 1732 O O . LYS A 1 213 ? -8.872 8.976 3.433 1.00 90.75 213 LYS A O 1
ATOM 1737 N N . ARG A 1 214 ? -9.300 7.445 5.008 1.00 91.25 214 ARG A N 1
ATOM 1738 C CA . ARG A 1 214 ? -8.516 6.384 4.353 1.00 91.25 214 ARG A CA 1
ATOM 1739 C C . ARG A 1 214 ? -9.110 5.958 3.014 1.00 91.25 214 ARG A C 1
ATOM 1741 O O . ARG A 1 214 ? -8.360 5.783 2.059 1.00 91.25 214 ARG A O 1
ATOM 1748 N N . ASN A 1 215 ? -10.431 5.826 2.923 1.00 94.31 215 ASN A N 1
ATOM 1749 C CA . ASN A 1 215 ? -11.081 5.504 1.655 1.00 94.31 215 ASN A CA 1
ATOM 1750 C C . ASN A 1 215 ? -10.901 6.632 0.626 1.00 94.31 215 ASN A C 1
ATOM 1752 O O . ASN A 1 215 ? -10.567 6.374 -0.530 1.00 94.31 215 ASN A O 1
ATOM 1756 N N . ASP A 1 216 ? -11.038 7.883 1.073 1.00 93.56 216 ASP A N 1
ATOM 1757 C CA . ASP A 1 216 ? -10.823 9.078 0.255 1.00 93.56 216 ASP A CA 1
ATOM 1758 C C . ASP A 1 216 ? -9.366 9.199 -0.208 1.00 93.56 216 ASP A C 1
ATOM 1760 O O . ASP A 1 216 ? -9.116 9.573 -1.352 1.00 93.56 216 ASP A O 1
ATOM 1764 N N . MET A 1 217 ? -8.393 8.818 0.630 1.00 93.12 217 MET A N 1
ATOM 1765 C CA . MET A 1 217 ? -6.980 8.765 0.242 1.00 93.12 217 MET A CA 1
ATOM 1766 C C . MET A 1 217 ? -6.770 7.869 -0.977 1.00 93.12 217 MET A C 1
ATOM 1768 O O . MET A 1 217 ? -6.060 8.275 -1.897 1.00 93.12 217 MET A O 1
ATOM 1772 N N . VAL A 1 218 ? -7.402 6.690 -1.029 1.00 95.44 218 VAL A N 1
ATOM 1773 C CA . VAL A 1 218 ? -7.304 5.829 -2.217 1.00 95.44 218 VAL A CA 1
ATOM 1774 C C . VAL A 1 218 ? -8.060 6.439 -3.388 1.00 95.44 218 VAL A C 1
ATOM 1776 O O . VAL A 1 218 ? -7.476 6.606 -4.458 1.00 95.44 218 VAL A O 1
ATOM 1779 N N . LYS A 1 219 ? -9.325 6.824 -3.184 1.00 95.44 219 LYS A N 1
ATOM 1780 C CA . LYS A 1 219 ? -10.186 7.408 -4.223 1.00 95.44 219 LYS A CA 1
ATOM 1781 C C . LYS A 1 219 ? -9.509 8.571 -4.952 1.00 95.44 219 LYS A C 1
ATOM 1783 O O . LYS A 1 219 ? -9.565 8.639 -6.175 1.00 95.44 219 LYS A O 1
ATOM 1788 N N . ASN A 1 220 ? -8.848 9.451 -4.204 1.00 95.06 220 ASN A N 1
ATOM 1789 C CA . ASN A 1 220 ? -8.264 10.681 -4.732 1.00 95.06 220 ASN A CA 1
ATOM 1790 C C . ASN A 1 220 ? -6.865 10.488 -5.337 1.00 95.06 220 ASN A C 1
ATOM 1792 O O . ASN A 1 220 ? -6.426 11.341 -6.101 1.00 95.06 220 ASN A O 1
ATOM 1796 N N . ASN A 1 221 ? -6.149 9.408 -4.999 1.00 96.31 221 ASN A N 1
ATOM 1797 C CA . ASN A 1 221 ? -4.760 9.223 -5.437 1.00 96.31 221 ASN A CA 1
ATOM 1798 C C . ASN A 1 221 ? -4.557 8.052 -6.398 1.00 96.31 221 ASN A C 1
ATOM 1800 O O . ASN A 1 221 ? -3.549 8.045 -7.098 1.00 96.31 221 ASN A O 1
ATOM 1804 N N . ILE A 1 222 ? -5.462 7.068 -6.457 1.00 95.75 222 ILE A N 1
ATOM 1805 C CA . ILE A 1 222 ? -5.200 5.827 -7.197 1.00 95.75 222 ILE A CA 1
ATOM 1806 C C . ILE A 1 222 ? -4.914 6.074 -8.679 1.00 95.75 222 ILE A C 1
ATOM 1808 O O . ILE A 1 222 ? -3.975 5.495 -9.212 1.00 95.75 222 ILE A O 1
ATOM 1812 N N . GLN A 1 223 ? -5.645 6.989 -9.318 1.00 95.38 223 GLN A N 1
ATOM 1813 C CA . GLN A 1 223 ? -5.419 7.327 -10.721 1.00 95.38 223 GLN A CA 1
ATOM 1814 C C . GLN A 1 223 ? -4.048 7.988 -10.940 1.00 95.38 223 GLN A C 1
ATOM 1816 O O . GLN A 1 223 ? -3.341 7.627 -11.873 1.00 95.38 223 GLN A O 1
ATOM 1821 N N . LEU A 1 224 ? -3.624 8.889 -10.049 1.00 94.44 224 LEU A N 1
ATOM 1822 C CA . LEU A 1 224 ? -2.294 9.505 -10.132 1.00 94.44 224 LEU A CA 1
ATOM 1823 C C . LEU A 1 224 ? -1.188 8.456 -9.960 1.00 94.44 224 LEU A C 1
ATOM 1825 O O . LEU A 1 224 ? -0.218 8.442 -10.709 1.00 94.44 224 LEU A O 1
ATOM 1829 N N . LEU A 1 225 ? -1.360 7.524 -9.015 1.00 96.50 225 LEU A N 1
ATOM 1830 C CA . LEU A 1 225 ? -0.418 6.418 -8.829 1.00 96.50 225 LEU A CA 1
ATOM 1831 C C . LEU A 1 225 ? -0.360 5.492 -10.050 1.00 96.50 225 LEU A C 1
ATOM 1833 O O . LEU A 1 225 ? 0.707 4.979 -10.379 1.00 96.50 225 LEU A O 1
ATOM 1837 N N . GLU A 1 226 ? -1.494 5.252 -10.710 1.00 96.94 226 GLU A N 1
ATOM 1838 C CA . GLU A 1 226 ? -1.557 4.491 -11.959 1.00 96.94 226 GLU A CA 1
ATOM 1839 C C . GLU A 1 226 ? -0.782 5.181 -13.084 1.00 96.94 226 GLU A C 1
ATOM 1841 O O . GLU A 1 226 ? -0.017 4.517 -13.785 1.00 96.94 226 GLU A O 1
ATOM 1846 N N . GLU A 1 227 ? -0.960 6.493 -13.243 1.00 95.81 227 GLU A N 1
ATOM 1847 C CA . GLU A 1 227 ? -0.255 7.311 -14.234 1.00 95.81 227 GLU A CA 1
ATOM 1848 C C . GLU A 1 227 ? 1.261 7.279 -13.994 1.00 95.81 227 GLU A C 1
ATOM 1850 O O . GLU A 1 227 ? 2.019 6.913 -14.899 1.00 95.81 227 GLU A O 1
ATOM 1855 N N . ASP A 1 228 ? 1.695 7.545 -12.758 1.00 95.50 228 ASP A N 1
ATOM 1856 C CA . ASP A 1 228 ? 3.099 7.491 -12.337 1.00 95.50 228 ASP A CA 1
ATOM 1857 C C . ASP A 1 228 ? 3.709 6.104 -12.600 1.00 95.50 228 ASP A C 1
ATOM 1859 O O . ASP A 1 228 ? 4.786 5.961 -13.194 1.00 95.50 228 ASP A O 1
ATOM 1863 N N . PHE A 1 229 ? 2.995 5.050 -12.201 1.00 97.06 229 PHE A N 1
ATOM 1864 C CA . PHE A 1 229 ? 3.453 3.675 -12.350 1.00 97.06 229 PHE A CA 1
ATOM 1865 C C . PHE A 1 229 ? 3.568 3.256 -13.814 1.00 97.06 229 PHE A C 1
ATOM 1867 O O . PHE A 1 229 ? 4.579 2.674 -14.213 1.00 97.06 229 PHE A O 1
ATOM 1874 N N . ILE A 1 230 ? 2.568 3.564 -14.638 1.00 96.00 230 ILE A N 1
ATOM 1875 C CA . ILE A 1 230 ? 2.576 3.209 -16.060 1.00 96.00 230 ILE A CA 1
ATOM 1876 C C . ILE A 1 230 ? 3.654 3.997 -16.800 1.00 96.00 230 ILE A C 1
ATOM 1878 O O . ILE A 1 230 ? 4.390 3.406 -17.595 1.00 96.00 230 ILE A O 1
ATOM 1882 N N . ALA A 1 231 ? 3.829 5.284 -16.492 1.00 93.62 231 ALA A N 1
ATOM 1883 C CA . ALA A 1 231 ? 4.926 6.078 -17.032 1.00 93.62 231 ALA A CA 1
ATOM 1884 C C . ALA A 1 231 ? 6.290 5.464 -16.679 1.00 93.62 231 ALA A C 1
ATOM 1886 O O . ALA A 1 231 ? 7.134 5.283 -17.563 1.00 93.62 231 ALA A O 1
ATOM 1887 N N . MET A 1 232 ? 6.496 5.067 -15.419 1.00 94.75 232 MET A N 1
ATOM 1888 C CA . MET A 1 232 ? 7.715 4.377 -14.991 1.00 94.75 232 MET A CA 1
ATOM 1889 C C . MET A 1 232 ? 7.931 3.073 -15.770 1.00 94.75 232 MET A C 1
ATOM 1891 O O . MET A 1 232 ? 9.029 2.847 -16.285 1.00 94.75 232 MET A O 1
ATOM 1895 N N . LEU A 1 233 ? 6.903 2.228 -15.898 1.00 95.19 233 LEU A N 1
ATOM 1896 C CA . LEU A 1 233 ? 6.986 0.954 -16.618 1.00 95.19 233 LEU A CA 1
ATOM 1897 C C . LEU A 1 233 ? 7.333 1.143 -18.100 1.00 95.19 233 LEU A C 1
ATOM 1899 O O . LEU A 1 233 ? 8.141 0.383 -18.633 1.00 95.19 233 LEU A O 1
ATOM 1903 N N . LEU A 1 234 ? 6.772 2.161 -18.758 1.00 92.94 234 LEU A N 1
ATOM 1904 C CA . LEU A 1 234 ? 7.054 2.470 -20.162 1.00 92.94 234 LEU A CA 1
ATOM 1905 C C . LEU A 1 234 ? 8.499 2.919 -20.384 1.00 92.94 234 LEU A C 1
ATOM 1907 O O . LEU A 1 234 ? 9.123 2.488 -21.353 1.00 92.94 234 LEU A O 1
ATOM 1911 N N . ARG A 1 235 ? 9.044 3.743 -19.480 1.00 90.69 235 ARG A N 1
ATOM 1912 C CA . ARG A 1 235 ? 10.461 4.147 -19.525 1.00 90.69 235 ARG A CA 1
ATOM 1913 C C . ARG A 1 235 ? 11.398 2.979 -19.220 1.00 90.69 235 ARG A C 1
ATOM 1915 O O . ARG A 1 235 ? 12.464 2.874 -19.812 1.00 90.69 235 ARG A O 1
ATOM 1922 N N . SER A 1 236 ? 10.993 2.112 -18.298 1.00 90.38 236 SER A N 1
ATOM 1923 C CA . SER A 1 236 ? 11.799 0.994 -17.800 1.00 90.38 236 SER A CA 1
ATOM 1924 C C . SER A 1 236 ? 11.838 -0.201 -18.753 1.00 90.38 236 SER A C 1
ATOM 1926 O O . SER A 1 236 ? 12.842 -0.907 -18.830 1.00 90.38 236 SER A O 1
ATOM 1928 N N . PHE A 1 237 ? 10.741 -0.451 -19.471 1.00 92.12 237 PHE A N 1
ATOM 1929 C CA . PHE A 1 237 ? 10.559 -1.629 -20.321 1.00 92.12 237 PHE A CA 1
ATOM 1930 C C . PHE A 1 237 ? 9.999 -1.251 -21.704 1.00 92.12 237 PHE A C 1
ATOM 1932 O O . PHE A 1 237 ? 8.937 -1.751 -22.100 1.00 92.12 237 PHE A O 1
ATOM 1939 N N . PRO A 1 238 ? 10.690 -0.377 -22.460 1.00 90.69 238 PRO A N 1
ATOM 1940 C CA . PRO A 1 238 ? 10.197 0.109 -23.743 1.00 90.69 238 PRO A CA 1
ATOM 1941 C C . PRO A 1 238 ? 9.969 -1.054 -24.717 1.00 90.69 238 PRO A C 1
ATOM 1943 O O . PRO A 1 238 ? 10.818 -1.928 -24.880 1.00 90.69 238 PRO A O 1
ATOM 1946 N N . GLY A 1 239 ? 8.790 -1.094 -25.343 1.00 92.25 239 GLY A N 1
ATOM 1947 C CA . GLY A 1 239 ? 8.412 -2.133 -26.309 1.00 92.25 239 GLY A CA 1
ATOM 1948 C C . GLY A 1 239 ? 8.091 -3.513 -25.715 1.00 92.25 239 GLY A C 1
ATOM 1949 O O . GLY A 1 239 ? 7.652 -4.397 -26.450 1.00 92.25 239 GLY A O 1
ATOM 1950 N N . ASN A 1 240 ? 8.242 -3.726 -24.401 1.00 94.88 240 ASN A N 1
ATOM 1951 C CA . ASN A 1 240 ? 8.016 -5.030 -23.773 1.00 94.88 240 ASN A CA 1
ATOM 1952 C C . ASN A 1 240 ? 6.625 -5.128 -23.124 1.00 94.88 240 ASN A C 1
ATOM 1954 O O . ASN A 1 240 ? 6.464 -5.022 -21.904 1.00 94.88 240 ASN A O 1
ATOM 1958 N N . ALA A 1 241 ? 5.600 -5.365 -23.949 1.00 94.94 241 ALA A N 1
ATOM 1959 C CA . ALA A 1 241 ? 4.217 -5.487 -23.477 1.00 94.94 241 ALA A CA 1
ATOM 1960 C C . ALA A 1 241 ? 4.041 -6.610 -22.449 1.00 94.94 241 ALA A C 1
ATOM 1962 O O . ALA A 1 241 ? 3.290 -6.442 -21.491 1.00 94.94 241 ALA A O 1
ATOM 1963 N N . ALA A 1 242 ? 4.735 -7.740 -22.616 1.00 95.81 242 ALA A N 1
ATOM 1964 C CA . ALA A 1 242 ? 4.625 -8.876 -21.705 1.00 95.81 242 ALA A CA 1
ATOM 1965 C C . ALA A 1 242 ? 5.059 -8.499 -20.281 1.00 95.81 242 ALA A C 1
ATOM 1967 O O . ALA A 1 242 ? 4.351 -8.797 -19.317 1.00 95.81 242 ALA A O 1
ATOM 1968 N N . LYS A 1 243 ? 6.183 -7.785 -20.146 1.00 95.69 243 LYS A N 1
ATOM 1969 C CA . LYS A 1 243 ? 6.708 -7.345 -18.850 1.00 95.69 243 LYS A CA 1
ATOM 1970 C C . LYS A 1 243 ? 5.833 -6.264 -18.214 1.00 95.69 243 LYS A C 1
ATOM 1972 O O . LYS A 1 243 ? 5.529 -6.361 -17.030 1.00 95.69 243 LYS A O 1
ATOM 1977 N N . ILE A 1 244 ? 5.342 -5.302 -18.995 1.00 96.50 244 ILE A N 1
ATOM 1978 C CA . ILE A 1 244 ? 4.402 -4.283 -18.497 1.00 96.50 244 ILE A CA 1
ATOM 1979 C C . ILE A 1 244 ? 3.100 -4.942 -18.018 1.00 96.50 244 ILE A C 1
ATOM 1981 O O . ILE A 1 244 ? 2.693 -4.748 -16.875 1.00 96.50 244 ILE A O 1
ATOM 1985 N N . LYS A 1 245 ? 2.486 -5.808 -18.838 1.00 96.94 245 LYS A N 1
ATOM 1986 C CA . LYS A 1 245 ? 1.265 -6.550 -18.474 1.00 96.94 245 LYS A CA 1
ATOM 1987 C C . LYS A 1 245 ? 1.482 -7.446 -17.247 1.00 96.94 245 LYS A C 1
ATOM 1989 O O . LYS A 1 245 ? 0.561 -7.576 -16.444 1.00 96.94 245 LYS A O 1
ATOM 1994 N N . LYS A 1 246 ? 2.673 -8.038 -17.060 1.00 97.50 246 LYS A N 1
ATOM 1995 C CA . LYS A 1 246 ? 3.031 -8.786 -15.836 1.00 97.50 246 LYS A CA 1
ATOM 1996 C C . LYS A 1 246 ? 2.891 -7.899 -14.596 1.00 97.50 246 LYS A C 1
ATOM 1998 O O . LYS A 1 246 ? 2.192 -8.287 -13.664 1.00 97.50 246 LYS A O 1
ATOM 2003 N N . TYR A 1 247 ? 3.512 -6.721 -14.593 1.00 98.06 247 TYR A N 1
ATOM 2004 C CA . TYR A 1 247 ? 3.490 -5.830 -13.430 1.00 98.06 247 TYR A CA 1
ATOM 2005 C C . TYR A 1 247 ? 2.105 -5.237 -13.158 1.00 98.06 247 TYR A C 1
ATOM 2007 O O . TYR A 1 247 ? 1.710 -5.131 -12.001 1.00 98.06 247 TYR A O 1
ATOM 2015 N N . LEU A 1 248 ? 1.309 -4.957 -14.196 1.00 98.25 248 LEU A N 1
ATOM 2016 C CA . LEU A 1 248 ? -0.096 -4.570 -14.016 1.00 98.25 248 LEU A CA 1
ATOM 2017 C C . LEU A 1 248 ? -0.915 -5.689 -13.348 1.00 98.25 248 LEU A C 1
ATOM 2019 O O . LEU A 1 248 ? -1.682 -5.436 -12.424 1.00 98.25 248 LEU A O 1
ATOM 2023 N N . LYS A 1 249 ? -0.711 -6.953 -13.733 1.00 97.94 249 LYS A N 1
ATOM 2024 C CA . LYS A 1 249 ? -1.361 -8.086 -13.048 1.00 97.94 249 LYS A CA 1
ATOM 2025 C C . LYS A 1 249 ? -0.909 -8.219 -11.597 1.00 97.94 249 LYS A C 1
ATOM 2027 O O . LYS A 1 249 ? -1.737 -8.465 -10.724 1.00 97.94 249 LYS A O 1
ATOM 2032 N N . GLN A 1 250 ? 0.383 -8.026 -11.324 1.00 97.25 250 GLN A N 1
ATOM 2033 C CA . GLN A 1 250 ? 0.904 -8.002 -9.953 1.00 97.25 250 GLN A CA 1
ATOM 2034 C C . GLN A 1 250 ? 0.307 -6.849 -9.134 1.00 97.25 250 GLN A C 1
ATOM 2036 O O . GLN A 1 250 ? 0.046 -7.037 -7.952 1.00 97.25 250 GLN A O 1
ATOM 2041 N N . ALA A 1 251 ? -0.016 -5.718 -9.770 1.00 97.62 251 ALA A N 1
ATOM 2042 C CA . ALA A 1 251 ? -0.756 -4.604 -9.174 1.00 97.62 251 ALA A CA 1
ATOM 2043 C C . ALA A 1 251 ? -2.268 -4.872 -8.995 1.00 97.62 251 ALA A C 1
ATOM 2045 O O . ALA A 1 251 ? -3.040 -3.975 -8.654 1.00 97.62 251 ALA A O 1
ATOM 2046 N N . GLY A 1 252 ? -2.710 -6.111 -9.230 1.00 96.25 252 GLY A N 1
ATOM 2047 C CA . GLY A 1 252 ? -4.085 -6.557 -9.030 1.00 96.25 252 GLY A CA 1
ATOM 2048 C C . GLY A 1 252 ? -5.023 -6.285 -10.204 1.00 96.25 252 GLY A C 1
ATOM 2049 O O . GLY A 1 252 ? -6.229 -6.446 -10.045 1.00 96.25 252 GLY A O 1
ATOM 2050 N N . TYR A 1 253 ? -4.533 -5.846 -11.371 1.00 97.69 253 TYR A N 1
ATOM 2051 C CA . TYR A 1 253 ? -5.395 -5.640 -12.542 1.00 97.69 253 TYR A CA 1
ATOM 2052 C C . TYR A 1 253 ? -5.719 -6.956 -13.240 1.00 97.69 253 TYR A C 1
ATOM 2054 O O . TYR A 1 253 ? -4.835 -7.718 -13.640 1.00 97.69 253 TYR A O 1
ATOM 2062 N N . LEU A 1 254 ? -7.009 -7.198 -13.445 1.00 96.31 254 LEU A N 1
ATOM 2063 C CA . LEU A 1 254 ? -7.483 -8.306 -14.264 1.00 96.31 254 LEU A CA 1
ATOM 2064 C C . LEU A 1 254 ? -7.247 -8.011 -15.750 1.00 96.31 254 LEU A C 1
ATOM 2066 O O . LEU A 1 254 ? -7.226 -6.856 -16.170 1.00 96.31 254 LEU A O 1
ATOM 2070 N N . ASN A 1 255 ? -7.168 -9.053 -16.587 1.00 94.62 255 ASN A N 1
ATOM 2071 C CA . ASN A 1 255 ? -6.993 -8.889 -18.042 1.00 94.62 255 ASN A CA 1
ATOM 2072 C C . ASN A 1 255 ? -8.025 -7.931 -18.665 1.00 94.62 255 ASN A C 1
ATOM 2074 O O . ASN A 1 255 ? -7.681 -7.177 -19.566 1.00 94.62 255 ASN A O 1
ATOM 2078 N N . LYS A 1 256 ? -9.269 -7.944 -18.167 1.00 95.56 256 LYS A N 1
ATOM 2079 C CA . LYS A 1 256 ? -10.351 -7.056 -18.624 1.00 95.56 256 LYS A CA 1
ATOM 2080 C C . LYS A 1 256 ? -10.195 -5.596 -18.177 1.00 95.56 256 LYS A C 1
ATOM 2082 O O . LYS A 1 256 ? -10.771 -4.714 -18.796 1.00 95.56 256 LYS A O 1
ATOM 2087 N N . GLU A 1 257 ? -9.440 -5.345 -17.108 1.00 95.88 257 GLU A N 1
ATOM 2088 C CA . GLU A 1 257 ? -9.206 -4.006 -16.549 1.00 95.88 257 GLU A CA 1
ATOM 2089 C C . GLU A 1 257 ? -7.973 -3.330 -17.159 1.00 95.88 257 GLU A C 1
ATOM 2091 O O . GLU A 1 257 ? -7.872 -2.108 -17.142 1.00 95.88 257 GLU A O 1
ATOM 2096 N N . ILE A 1 258 ? -7.039 -4.107 -17.720 1.00 96.12 258 ILE A N 1
ATOM 2097 C CA . ILE A 1 258 ? -5.798 -3.574 -18.295 1.00 96.12 258 ILE A CA 1
ATOM 2098 C C . ILE A 1 258 ? -6.061 -2.653 -19.501 1.00 96.12 258 ILE A C 1
ATOM 2100 O O . ILE A 1 258 ? -5.502 -1.561 -19.506 1.00 96.12 258 ILE A O 1
ATOM 2104 N N . PRO A 1 259 ? -6.889 -3.007 -20.507 1.00 94.31 259 PRO A N 1
ATOM 2105 C CA . PRO A 1 259 ? -7.164 -2.101 -21.621 1.00 94.31 259 PRO A CA 1
ATOM 2106 C C . PRO A 1 259 ? -7.723 -0.730 -21.196 1.00 94.31 259 PRO A C 1
ATOM 2108 O O . PRO A 1 259 ? -7.094 0.263 -21.552 1.00 94.31 259 PRO A O 1
ATOM 2111 N N . PRO A 1 260 ? -8.805 -0.623 -20.390 1.00 95.56 260 PRO A N 1
ATOM 2112 C CA . PRO A 1 260 ? -9.311 0.687 -19.977 1.00 95.56 260 PRO A CA 1
ATOM 2113 C C . PRO A 1 260 ? -8.328 1.454 -19.081 1.00 95.56 260 PRO A C 1
ATOM 2115 O O . PRO A 1 260 ? -8.279 2.679 -19.153 1.00 95.56 260 PRO A O 1
ATOM 2118 N N . LEU A 1 261 ? -7.517 0.760 -18.271 1.00 96.38 261 LEU A N 1
ATOM 2119 C CA . LEU A 1 261 ? -6.429 1.380 -17.511 1.00 96.38 261 LEU A CA 1
ATOM 2120 C C . LEU A 1 261 ? -5.392 2.031 -18.442 1.00 96.38 261 LEU A C 1
ATOM 2122 O O . LEU A 1 261 ? -4.993 3.175 -18.234 1.00 96.38 261 LEU A O 1
ATOM 2126 N N . LEU A 1 262 ? -4.952 1.307 -19.472 1.00 95.50 262 LEU A N 1
ATOM 2127 C CA . LEU A 1 262 ? -3.980 1.814 -20.439 1.00 95.50 262 LEU A CA 1
ATOM 2128 C C . LEU A 1 262 ? -4.559 2.953 -21.279 1.00 95.50 262 LEU A C 1
ATOM 2130 O O . LEU A 1 262 ? -3.858 3.935 -21.517 1.00 95.50 262 LEU A O 1
ATOM 2134 N N . ASP A 1 263 ? -5.831 2.848 -21.673 1.00 94.38 263 ASP A N 1
ATOM 2135 C CA . ASP A 1 263 ? -6.523 3.887 -22.435 1.00 94.38 263 ASP A CA 1
ATOM 2136 C C . ASP A 1 263 ? -6.598 5.204 -21.629 1.00 94.38 263 ASP A C 1
ATOM 2138 O O . ASP A 1 263 ? -6.348 6.262 -22.204 1.00 94.38 263 ASP A O 1
ATOM 2142 N N . ARG A 1 264 ? -6.855 5.159 -20.305 1.00 94.38 264 ARG A N 1
ATOM 2143 C CA . ARG A 1 264 ? -6.937 6.372 -19.456 1.00 94.38 264 ARG A CA 1
ATOM 2144 C C . ARG A 1 264 ? -5.595 6.974 -19.028 1.00 94.38 264 ARG A C 1
ATOM 2146 O O . ARG A 1 264 ? -5.570 8.139 -18.660 1.00 94.38 264 ARG A O 1
ATOM 2153 N N . THR A 1 265 ? -4.509 6.202 -19.043 1.00 94.12 265 THR A N 1
ATOM 2154 C CA . THR A 1 265 ? -3.192 6.652 -18.542 1.00 94.12 265 THR A CA 1
ATOM 2155 C C . THR A 1 265 ? -2.188 6.924 -19.660 1.00 94.12 265 THR A C 1
ATOM 2157 O O . THR A 1 265 ? -1.629 8.010 -19.751 1.00 94.12 265 THR A O 1
ATOM 2160 N N . ALA A 1 266 ? -1.946 5.946 -20.535 1.00 90.62 266 ALA A N 1
ATOM 2161 C CA . ALA A 1 266 ? -0.944 6.031 -21.597 1.00 90.62 266 ALA A CA 1
ATOM 2162 C C . ALA A 1 266 ? -1.554 6.386 -22.963 1.00 90.62 266 ALA A C 1
ATOM 2164 O O . ALA A 1 266 ? -0.852 6.865 -23.857 1.00 90.62 266 ALA A O 1
ATOM 2165 N N . GLY A 1 267 ? -2.847 6.105 -23.142 1.00 91.06 267 GLY A N 1
ATOM 2166 C CA . GLY A 1 267 ? -3.563 6.268 -24.399 1.00 91.06 267 GLY A CA 1
ATOM 2167 C C . GLY A 1 267 ? -3.041 5.365 -25.521 1.00 91.06 267 GLY A C 1
ATOM 2168 O O . GLY A 1 267 ? -2.085 4.590 -25.370 1.00 91.06 267 GLY A O 1
ATOM 2169 N N . ARG A 1 268 ? -3.679 5.456 -26.691 1.00 89.38 268 ARG A N 1
ATOM 2170 C CA . ARG A 1 268 ? -3.251 4.772 -27.921 1.00 89.38 268 ARG A CA 1
ATOM 2171 C C . ARG A 1 268 ? -2.456 5.731 -28.792 1.00 89.38 268 ARG A C 1
ATOM 2173 O O . ARG A 1 268 ? -3.017 6.542 -29.517 1.00 89.38 268 ARG A O 1
ATOM 2180 N N . THR A 1 269 ? -1.137 5.614 -28.731 1.00 89.44 269 THR A N 1
ATOM 2181 C CA . THR A 1 269 ? -0.198 6.389 -29.547 1.00 89.44 269 THR A CA 1
ATOM 2182 C C . THR A 1 269 ? 0.758 5.440 -30.269 1.00 89.44 269 THR A C 1
ATOM 2184 O O . THR A 1 269 ? 0.882 4.280 -29.865 1.00 89.44 269 THR A O 1
ATOM 2187 N N . PRO A 1 270 ? 1.511 5.895 -31.288 1.00 88.19 270 PRO A N 1
ATOM 2188 C CA . PRO A 1 270 ? 2.550 5.069 -31.904 1.00 88.19 270 PRO A CA 1
ATOM 2189 C C . PRO A 1 270 ? 3.553 4.493 -30.889 1.00 88.19 270 PRO A C 1
ATOM 2191 O O . PRO A 1 270 ? 4.001 3.360 -31.042 1.00 88.19 270 PRO A O 1
ATOM 2194 N N . LYS A 1 271 ? 3.850 5.233 -29.808 1.00 85.62 271 LYS A N 1
ATOM 2195 C CA . LYS A 1 271 ? 4.765 4.800 -28.741 1.00 85.62 271 LYS A CA 1
ATOM 2196 C C . LYS A 1 271 ? 4.173 3.725 -27.830 1.00 85.62 271 LYS A C 1
ATOM 2198 O O . LYS A 1 271 ? 4.935 2.983 -27.228 1.00 85.62 271 LYS A O 1
ATOM 2203 N N . THR A 1 272 ? 2.848 3.626 -27.723 1.00 91.06 272 THR A N 1
ATOM 2204 C CA . THR A 1 272 ? 2.145 2.700 -26.812 1.00 91.06 272 THR A CA 1
ATOM 2205 C C . THR A 1 272 ? 1.366 1.610 -27.550 1.00 91.06 272 THR A C 1
ATOM 2207 O O . THR A 1 272 ? 0.843 0.696 -26.919 1.00 91.06 272 THR A O 1
ATOM 2210 N N . ALA A 1 273 ? 1.340 1.639 -28.888 1.00 90.38 273 ALA A N 1
ATOM 2211 C CA . ALA A 1 273 ? 0.606 0.695 -29.732 1.00 90.38 273 ALA A CA 1
ATOM 2212 C C . ALA A 1 273 ? 0.954 -0.777 -29.451 1.00 90.38 273 ALA A C 1
ATOM 2214 O O . ALA A 1 273 ? 0.097 -1.652 -29.560 1.00 90.38 273 ALA A O 1
ATOM 2215 N N . PHE A 1 274 ? 2.196 -1.058 -29.042 1.00 92.00 274 PHE A N 1
ATOM 2216 C CA . PHE A 1 274 ? 2.649 -2.405 -28.691 1.00 92.00 274 PHE A CA 1
ATOM 2217 C C . PHE A 1 274 ? 1.902 -3.013 -27.487 1.00 92.00 274 PHE A C 1
ATOM 2219 O O . PHE A 1 274 ? 1.864 -4.231 -27.360 1.00 92.00 274 PHE A O 1
ATOM 2226 N N . LEU A 1 275 ? 1.282 -2.198 -26.626 1.00 91.19 275 LEU A N 1
ATOM 2227 C CA . LEU A 1 275 ? 0.525 -2.665 -25.458 1.00 91.19 275 LEU A CA 1
ATOM 2228 C C . LEU A 1 275 ? -0.832 -3.283 -25.824 1.00 91.19 275 LEU A C 1
ATOM 2230 O O . LEU A 1 275 ? -1.371 -4.080 -25.053 1.00 91.19 275 LEU A O 1
ATOM 2234 N N . TYR A 1 276 ? -1.364 -2.927 -26.993 1.00 87.06 276 TYR A N 1
ATOM 2235 C CA . TYR A 1 276 ? -2.689 -3.333 -27.474 1.00 87.06 276 TYR A CA 1
ATOM 2236 C C . TYR A 1 276 ? -2.639 -4.547 -28.412 1.00 87.06 276 TYR A C 1
ATOM 2238 O O . TYR A 1 276 ? -3.674 -4.963 -28.926 1.00 87.06 276 TYR A O 1
ATOM 2246 N N . LYS A 1 277 ? -1.441 -5.102 -28.620 1.00 79.94 277 LYS A N 1
ATOM 2247 C CA . LYS A 1 277 ? -1.200 -6.389 -29.278 1.00 79.94 277 LYS A CA 1
ATOM 2248 C C . LYS A 1 277 ? -1.172 -7.503 -28.230 1.00 79.94 277 LYS A C 1
ATOM 2250 O O . LYS A 1 277 ? -1.645 -8.605 -28.554 1.00 79.94 277 LYS A O 1
#